Protein AF-A0AB73BTR4-F1 (afdb_monomer_lite)

Sequence (305 aa):
MITEKEYFLLALLSYCDFSKKHIGKNLWKIWEEEQEKKSFHTSFILLHAKFHSQFLPFFEEELKQWFVIQIDNRKAKKISSSQSGFFSVCFGNIKQEYVLSYRGSEIFPLEDAYQDFINTDLAIGMGKIPIQFHEGVEVFETLVQNLGLRYEQISLTGHSLGGGIAQYVALSIHRLHQYIPKTYTWNAVGVNKKGIVHIGEFLNLQEILQNVSSLTKEQKYQLEEFNEEYQEFFSREYQKMKEAGKEHLLLDAAFFKRLYSQTKIENYFKFLSKTQQEQLIQQDHLWEKLFDIQNFYQKIKDGEL

pLDDT: mean 82.93, std 13.92, range [33.97, 98.69]

Secondary structure (DSSP, 8-state):
---HHHHHHHHHHTTB---GGGTT-BHHHHHHHHHHHT---BS-GGGSGGGHHHHHHHHHHHHHHEEEEEEEE---SSTT------EEEEEEETTS-EEEEEP---PSSHHHHHHHIIIIIS-TTS-PPPHHHHHHHHHHHHHHHHH---GGGEEEEEETHHHHHHHHHHHHHHHHHS----EEEESPPP--STTT--GGGTS-HHHHHHT-TTS-HHHHHHHHTHHHHHHHHHHHHHHHHHHTT-SS----HHHHHHHHHHS-HHHHHTTS-HHHHHHHHHTS-HHHHHHT-TTHHHHHHTT--

InterPro domains:
  IPR029058 Alpha/Beta hydrolase fold [G3DSA:3.40.50.1820] (4-199)
  IPR029058 Alpha/Beta hydrolase fold [SSF53474] (86-188)
  IPR058590 Tle-like phospholipase domain [PF26363] (84-197)

Organism: NCBI:txid1441732

Radius of gyration: 23.33 Å; chains: 1; bounding box: 58×40×63 Å

Foldseek 3Di:
DDDPLLLVVQQQCLQWPDDPVQAFHQQLVVVVVCVVVVNTDGLDPCPDPVNCVVVCVSCVVSSRFKGWHDKDAQQDPDPPDPGLRWIWTWMAGPVLAIEIHTEDDSDPVPVVVLCCCVCPVVNPPDLAARVNLVVLLVVVVCCCPVVVRDLARYAYEHEAQRLLSRVSNQVVCCLVPVHGHHYDYHNYDDQPDRNRDDPLSQQQLLVLLVPDPLDDPVLSVLLNVQSVVVVVLVVVQVVVCVVVVHPDRDCAPVSVVCVVVSGPVVVSCVVPDPVSVCCCCPVSVSVCSNVVNPPVVVCVVVRVD

Structure (mmCIF, N/CA/C/O backbone):
data_AF-A0AB73BTR4-F1
#
_entry.id   AF-A0AB73BTR4-F1
#
loop_
_atom_site.group_PDB
_atom_site.id
_atom_site.type_symbol
_atom_site.label_atom_id
_atom_site.label_alt_id
_atom_site.label_comp_id
_atom_site.label_asym_id
_atom_site.label_entity_id
_atom_site.label_seq_id
_atom_site.pdbx_PDB_ins_code
_atom_site.Cartn_x
_atom_site.Cartn_y
_atom_site.Cartn_z
_atom_site.occupancy
_atom_site.B_iso_or_equiv
_atom_site.auth_seq_id
_atom_site.auth_comp_id
_atom_site.auth_asym_id
_atom_site.auth_atom_id
_atom_site.pdbx_PDB_model_num
ATOM 1 N N . MET A 1 1 ? -9.274 -4.379 -15.712 1.00 81.31 1 MET A N 1
ATOM 2 C CA . MET A 1 1 ? -8.810 -5.169 -14.565 1.00 81.31 1 MET A CA 1
ATOM 3 C C . MET A 1 1 ? -7.421 -5.659 -14.889 1.00 81.31 1 MET A C 1
ATOM 5 O O . MET A 1 1 ? -7.263 -6.415 -15.841 1.00 81.31 1 MET A O 1
ATOM 9 N N . ILE A 1 2 ? -6.460 -5.157 -14.124 1.00 93.12 2 ILE A N 1
ATOM 10 C CA . ILE A 1 2 ? -5.037 -5.475 -14.228 1.00 93.12 2 ILE A CA 1
ATOM 11 C C . ILE A 1 2 ? -4.794 -6.901 -13.717 1.00 93.12 2 ILE A C 1
ATOM 13 O O . ILE A 1 2 ? -5.327 -7.279 -12.667 1.00 93.12 2 ILE A O 1
ATOM 17 N N . THR A 1 3 ? -3.999 -7.669 -14.455 1.00 95.50 3 THR A N 1
ATOM 18 C CA . THR A 1 3 ? -3.641 -9.066 -14.169 1.00 95.50 3 THR A CA 1
ATOM 19 C C . THR A 1 3 ? -2.392 -9.185 -13.290 1.00 95.50 3 THR A C 1
ATOM 21 O O . THR A 1 3 ? -1.551 -8.288 -13.245 1.00 95.50 3 THR A O 1
ATOM 24 N N . GLU A 1 4 ? -2.208 -10.326 -12.620 1.00 95.12 4 GLU A N 1
ATOM 25 C CA . GLU A 1 4 ? -0.994 -10.636 -11.846 1.00 95.12 4 GLU A CA 1
ATOM 26 C C . GLU A 1 4 ? 0.270 -10.553 -12.712 1.00 95.12 4 GLU A C 1
ATOM 28 O O . GLU A 1 4 ? 1.313 -10.087 -12.255 1.00 95.12 4 GLU A O 1
ATOM 33 N N . LYS A 1 5 ? 0.166 -10.962 -13.982 1.00 94.94 5 LYS A N 1
ATOM 34 C CA . LYS A 1 5 ? 1.245 -10.876 -14.971 1.00 94.94 5 LYS A CA 1
ATOM 35 C C . LYS A 1 5 ? 1.691 -9.429 -15.194 1.00 94.94 5 LYS A C 1
ATOM 37 O O . LYS A 1 5 ? 2.892 -9.164 -15.226 1.00 94.94 5 LYS A O 1
ATOM 42 N N . GLU A 1 6 ? 0.744 -8.502 -15.315 1.00 97.00 6 GLU A N 1
ATOM 43 C CA . GLU A 1 6 ? 1.037 -7.071 -15.439 1.00 97.00 6 GLU A CA 1
ATOM 44 C C . GLU A 1 6 ? 1.681 -6.525 -14.164 1.00 97.00 6 GLU A C 1
ATOM 46 O O . GLU A 1 6 ? 2.719 -5.875 -14.244 1.00 97.00 6 GLU A O 1
ATOM 51 N N . TYR A 1 7 ? 1.147 -6.843 -12.980 1.00 98.06 7 TYR A N 1
ATOM 52 C CA . TYR A 1 7 ? 1.771 -6.429 -11.717 1.00 98.06 7 TYR A CA 1
ATOM 53 C C . TYR A 1 7 ? 3.207 -6.941 -11.583 1.00 98.06 7 TYR A C 1
ATOM 55 O O . TYR A 1 7 ? 4.085 -6.202 -11.139 1.00 98.06 7 TYR A O 1
ATOM 63 N N . PHE A 1 8 ? 3.460 -8.186 -11.991 1.00 95.50 8 PHE A N 1
ATOM 64 C CA . PHE A 1 8 ? 4.804 -8.748 -11.999 1.00 95.50 8 PHE A CA 1
ATOM 65 C C . PHE A 1 8 ? 5.718 -7.975 -12.949 1.00 95.50 8 PHE A C 1
ATOM 67 O O . PHE A 1 8 ? 6.773 -7.510 -12.523 1.00 95.50 8 PHE A O 1
ATOM 74 N N . LEU A 1 9 ? 5.297 -7.766 -14.201 1.00 95.06 9 LEU A N 1
ATOM 75 C CA . LEU A 1 9 ? 6.057 -6.987 -15.179 1.00 95.06 9 LEU A CA 1
ATOM 76 C C . LEU A 1 9 ? 6.421 -5.601 -14.639 1.00 95.06 9 LEU A C 1
ATOM 78 O O . LEU A 1 9 ? 7.582 -5.207 -14.693 1.00 95.06 9 LEU A O 1
ATOM 82 N N . LEU A 1 10 ? 5.448 -4.862 -14.109 1.00 97.00 10 LEU A N 1
ATOM 83 C CA . LEU A 1 10 ? 5.662 -3.493 -13.640 1.00 97.00 10 LEU A CA 1
ATOM 84 C C . LEU A 1 10 ? 6.589 -3.450 -12.415 1.00 97.00 10 LEU A C 1
ATOM 86 O O . LEU A 1 10 ? 7.461 -2.580 -12.346 1.00 97.00 10 LEU A O 1
ATOM 90 N N . ALA A 1 11 ? 6.493 -4.442 -11.519 1.00 95.38 11 ALA A N 1
ATOM 91 C CA . ALA A 1 11 ? 7.451 -4.623 -10.432 1.00 95.38 11 ALA A CA 1
ATOM 92 C C . ALA A 1 11 ? 8.878 -4.849 -10.956 1.00 95.38 11 ALA A C 1
ATOM 94 O O . ALA A 1 11 ? 9.817 -4.232 -10.447 1.00 95.38 11 ALA A O 1
ATOM 95 N N . LEU A 1 12 ? 9.055 -5.670 -11.998 1.00 90.69 12 LEU A N 1
ATOM 96 C CA . LEU A 1 12 ? 10.362 -5.882 -12.630 1.00 90.69 12 LEU A CA 1
ATOM 97 C C . LEU A 1 12 ? 10.898 -4.605 -13.278 1.00 90.69 12 LEU A C 1
ATOM 99 O O . LEU A 1 12 ? 12.059 -4.251 -13.083 1.00 90.69 12 LEU A O 1
ATOM 103 N N . LEU A 1 13 ? 10.049 -3.893 -14.018 1.00 92.12 13 LEU A N 1
ATOM 104 C CA . LEU A 1 13 ? 10.440 -2.677 -14.726 1.00 92.12 13 LEU A CA 1
ATOM 105 C C . LEU A 1 13 ? 10.840 -1.544 -13.777 1.00 92.12 13 LEU A C 1
ATOM 107 O O . LEU A 1 13 ? 11.610 -0.669 -14.161 1.00 92.12 13 LEU A O 1
ATOM 111 N N . SER A 1 14 ? 10.412 -1.563 -12.513 1.00 91.56 14 SER A N 1
ATOM 112 C CA . SER A 1 14 ? 10.911 -0.596 -11.529 1.00 91.56 14 SER A CA 1
ATOM 113 C C . SER A 1 14 ? 12.433 -0.656 -11.324 1.00 91.56 14 SER A C 1
ATOM 115 O O . SER A 1 14 ? 13.008 0.340 -10.900 1.00 91.56 14 SER A O 1
ATOM 117 N N . TYR A 1 15 ? 13.101 -1.761 -11.684 1.00 87.75 15 TYR A N 1
ATOM 118 C CA . TYR A 1 15 ? 14.566 -1.907 -11.687 1.00 87.75 15 TYR A CA 1
ATOM 119 C C . TYR A 1 15 ? 15.259 -1.338 -12.931 1.00 87.75 15 TYR A C 1
ATOM 121 O O . TYR A 1 15 ? 16.460 -1.534 -13.121 1.00 87.75 15 TYR A O 1
ATOM 129 N N . CYS A 1 16 ? 14.521 -0.667 -13.805 1.00 86.44 16 CYS A N 1
ATOM 130 C CA . CYS A 1 16 ? 15.070 0.020 -14.961 1.00 86.44 16 CYS A CA 1
ATOM 131 C C . CYS A 1 16 ? 15.386 1.475 -14.619 1.00 86.44 16 CYS A C 1
ATOM 133 O O . CYS A 1 16 ? 14.683 2.115 -13.833 1.00 86.44 16 CYS A O 1
ATOM 135 N N . ASP A 1 17 ? 16.409 2.037 -15.261 1.00 83.12 17 ASP A N 1
ATOM 136 C CA . ASP A 1 17 ? 16.806 3.439 -15.095 1.00 83.12 17 ASP A CA 1
ATOM 137 C C . ASP A 1 17 ? 15.849 4.423 -15.797 1.00 83.12 17 ASP A C 1
ATOM 139 O O . ASP A 1 17 ? 16.230 5.235 -16.650 1.00 83.12 17 ASP A O 1
ATOM 143 N N . PHE A 1 18 ? 14.566 4.393 -15.419 1.00 88.69 18 PHE A N 1
ATOM 144 C CA . PHE A 1 18 ? 13.622 5.397 -15.879 1.00 88.69 18 PHE A CA 1
ATOM 145 C C . PHE A 1 18 ? 14.049 6.800 -15.413 1.00 88.69 18 PHE A C 1
ATOM 147 O O . PHE A 1 18 ? 14.518 7.015 -14.294 1.00 88.69 18 PHE A O 1
ATOM 154 N N . SER A 1 19 ? 13.880 7.789 -16.291 1.00 89.19 19 SER A N 1
ATOM 155 C CA . SER A 1 19 ? 14.192 9.192 -16.025 1.00 89.19 19 SER A CA 1
ATOM 156 C C . SER A 1 19 ? 13.104 10.089 -16.606 1.00 89.19 19 SER A C 1
ATOM 158 O O . SER A 1 19 ? 12.245 9.624 -17.354 1.00 89.19 19 SER A O 1
ATOM 160 N N . LYS A 1 20 ? 13.156 11.393 -16.312 1.00 91.06 20 LYS A N 1
ATOM 161 C CA . LYS A 1 20 ? 12.141 12.368 -16.750 1.00 91.06 20 LYS A CA 1
ATOM 162 C C . LYS A 1 20 ? 11.853 12.335 -18.260 1.00 91.06 20 LYS A C 1
ATOM 164 O O . LYS A 1 20 ? 10.732 12.620 -18.653 1.00 91.06 20 LYS A O 1
ATOM 169 N N . LYS A 1 21 ? 12.822 11.928 -19.096 1.00 91.69 21 LYS A N 1
ATOM 170 C CA . LYS A 1 21 ? 12.651 11.788 -20.557 1.00 91.69 21 LYS A CA 1
ATOM 171 C C . LYS A 1 21 ? 11.626 10.713 -20.960 1.00 91.69 21 LYS A C 1
ATOM 173 O O . LYS A 1 21 ? 11.194 10.692 -22.109 1.00 91.69 21 LYS A O 1
ATOM 178 N N . HIS A 1 22 ? 11.297 9.793 -20.053 1.00 93.62 22 HIS A N 1
ATOM 179 C CA . HIS A 1 22 ? 10.376 8.682 -20.292 1.00 93.62 22 HIS A CA 1
ATOM 180 C C . HIS A 1 22 ? 8.932 8.993 -19.896 1.00 93.62 22 HIS A C 1
ATOM 182 O O . HIS A 1 22 ? 8.038 8.264 -20.308 1.00 93.62 22 HIS A O 1
ATOM 188 N N . ILE A 1 23 ? 8.690 10.053 -19.122 1.00 95.69 23 ILE A N 1
ATOM 189 C CA . ILE A 1 23 ? 7.336 10.428 -18.704 1.00 95.69 23 ILE A CA 1
ATOM 190 C C . ILE A 1 23 ? 6.474 10.712 -19.944 1.00 95.69 23 ILE A C 1
ATOM 192 O O . ILE A 1 23 ? 6.910 11.381 -20.879 1.00 95.69 23 ILE A O 1
ATOM 196 N N . GLY A 1 24 ? 5.264 10.156 -19.960 1.0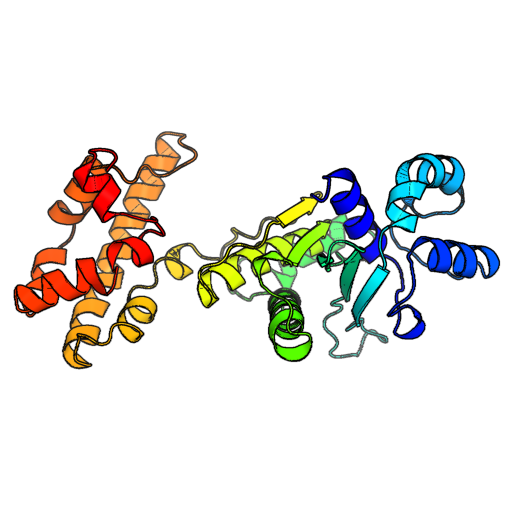0 95.31 24 GLY A N 1
ATOM 197 C CA . GLY A 1 24 ? 4.311 10.191 -21.069 1.00 95.31 24 GLY A CA 1
ATOM 198 C C . GLY A 1 24 ? 4.592 9.184 -22.188 1.00 95.31 24 GLY A C 1
ATOM 199 O O . GLY A 1 24 ? 3.766 9.039 -23.089 1.00 95.31 24 GLY A O 1
ATOM 200 N N . LYS A 1 25 ? 5.727 8.472 -22.168 1.00 96.06 25 LYS A N 1
ATOM 201 C CA . LYS A 1 25 ? 6.043 7.473 -23.195 1.00 96.06 25 LYS A CA 1
ATOM 202 C C . LYS A 1 25 ? 5.446 6.110 -22.858 1.00 96.06 25 LYS A C 1
ATOM 204 O O . LYS A 1 25 ? 5.379 5.696 -21.701 1.00 96.06 25 LYS A O 1
ATOM 209 N N . ASN A 1 26 ? 5.067 5.410 -23.919 1.00 96.12 26 ASN A N 1
ATOM 210 C CA . ASN A 1 26 ? 4.666 4.013 -23.890 1.00 96.12 26 ASN A CA 1
ATOM 211 C C . ASN A 1 26 ? 5.873 3.098 -23.616 1.00 96.12 26 ASN A C 1
ATOM 213 O O . ASN A 1 26 ? 6.966 3.373 -24.121 1.00 96.12 26 ASN A O 1
ATOM 217 N N . LEU A 1 27 ? 5.684 2.019 -22.851 1.00 94.56 27 LEU A N 1
ATOM 218 C CA . LEU A 1 27 ? 6.780 1.120 -22.477 1.00 94.56 27 LEU A CA 1
ATOM 219 C C . LEU A 1 27 ? 7.384 0.391 -23.678 1.00 94.56 27 LEU A C 1
ATOM 221 O O . LEU A 1 27 ? 8.604 0.256 -23.722 1.00 94.56 27 LEU A O 1
ATOM 225 N N . TRP A 1 28 ? 6.581 -0.001 -24.672 1.00 92.81 28 TRP A N 1
ATOM 226 C CA . TRP A 1 28 ? 7.087 -0.593 -25.914 1.00 92.81 28 TRP A CA 1
ATOM 227 C C . TRP A 1 28 ? 8.046 0.355 -26.635 1.00 92.81 28 TRP A C 1
ATOM 229 O O . TRP A 1 28 ? 9.167 -0.015 -26.970 1.00 92.81 28 TRP A O 1
ATOM 239 N N . LYS A 1 29 ? 7.653 1.625 -26.775 1.00 91.19 29 LYS A N 1
ATOM 240 C CA . LYS A 1 29 ? 8.501 2.640 -27.409 1.00 91.19 29 LYS A CA 1
ATOM 241 C C . LYS A 1 29 ? 9.792 2.890 -26.626 1.00 91.19 29 LYS A C 1
ATOM 243 O O . LYS A 1 29 ? 10.848 3.069 -27.223 1.00 91.19 29 LYS A O 1
ATOM 248 N N . ILE A 1 30 ? 9.720 2.927 -25.292 1.00 90.25 30 ILE A N 1
ATOM 249 C CA . ILE A 1 30 ? 10.923 3.053 -24.454 1.00 90.25 30 ILE A CA 1
ATOM 250 C C . ILE A 1 30 ? 11.836 1.845 -24.675 1.00 90.25 30 ILE A C 1
ATOM 252 O O . ILE A 1 30 ? 13.042 2.019 -24.819 1.00 90.25 30 ILE A O 1
ATOM 256 N N . TRP A 1 31 ? 11.266 0.642 -24.729 1.00 85.31 31 TRP A N 1
ATOM 257 C CA . TRP A 1 31 ? 12.016 -0.577 -24.987 1.00 85.31 31 TRP A CA 1
ATOM 258 C C . TRP A 1 31 ? 12.749 -0.514 -26.333 1.00 85.31 31 TRP A C 1
ATOM 260 O O . TRP A 1 31 ? 13.964 -0.685 -26.353 1.00 85.31 31 TRP A O 1
ATOM 270 N N . GLU A 1 32 ? 12.054 -0.197 -27.430 1.00 85.06 32 GLU A N 1
ATOM 271 C CA . GLU A 1 32 ? 12.658 -0.039 -28.765 1.00 85.06 32 GLU A CA 1
ATOM 272 C C . GLU A 1 32 ? 13.820 0.971 -28.755 1.00 85.06 32 GLU A C 1
ATOM 274 O O . GLU A 1 32 ? 14.930 0.649 -29.180 1.00 85.06 32 GLU A O 1
ATOM 279 N N . GLU A 1 33 ? 13.599 2.164 -28.189 1.00 81.19 33 GLU A N 1
ATOM 280 C CA . GLU A 1 33 ? 14.604 3.235 -28.139 1.00 81.19 33 GLU A CA 1
ATOM 281 C C . GLU A 1 33 ? 15.857 2.864 -27.321 1.00 81.19 33 GLU A C 1
ATOM 283 O O . GLU A 1 33 ? 16.955 3.353 -27.605 1.00 81.19 33 GLU A O 1
ATOM 288 N N . GLU A 1 34 ? 15.703 2.064 -26.266 1.00 73.75 34 GLU A N 1
ATOM 289 C CA . GLU A 1 34 ? 16.785 1.715 -25.341 1.00 73.75 34 GLU A CA 1
ATOM 290 C C . GLU A 1 34 ? 17.546 0.447 -25.778 1.00 73.75 34 GLU A C 1
ATOM 292 O O . GLU A 1 34 ? 18.748 0.342 -25.507 1.00 73.75 34 GLU A O 1
ATOM 297 N N . GLN A 1 35 ? 16.906 -0.465 -26.529 1.00 66.94 35 GLN A N 1
ATOM 298 C CA . GLN A 1 35 ? 17.587 -1.574 -27.219 1.00 66.94 35 GLN A CA 1
ATOM 299 C C . GLN A 1 35 ? 18.595 -1.061 -28.244 1.00 66.94 35 GLN A C 1
ATOM 301 O O . GLN A 1 35 ? 19.753 -1.482 -28.250 1.00 66.94 35 GLN A O 1
ATOM 306 N N . GLU A 1 36 ? 18.174 -0.110 -29.081 1.00 58.16 36 GLU A N 1
ATOM 307 C CA . GLU A 1 36 ? 19.022 0.475 -30.124 1.00 58.16 36 GLU A CA 1
ATOM 308 C C . GLU A 1 36 ? 20.271 1.153 -29.545 1.00 58.16 36 GLU A C 1
ATOM 310 O O . GLU A 1 36 ? 21.338 1.158 -30.162 1.00 58.16 36 GLU A O 1
ATOM 315 N N . LYS A 1 37 ? 20.160 1.693 -28.326 1.00 57.50 37 LYS A N 1
ATOM 316 C CA . LYS A 1 37 ? 21.224 2.451 -27.656 1.00 57.50 37 LYS A CA 1
ATOM 317 C C . LYS A 1 37 ? 22.077 1.620 -26.698 1.00 57.50 37 LYS A C 1
ATOM 319 O O . LYS A 1 37 ? 23.064 2.145 -26.186 1.00 57.50 37 LYS A O 1
ATOM 324 N N . LYS A 1 38 ? 21.723 0.349 -26.446 1.00 58.94 38 LYS A N 1
ATOM 325 C CA . LYS A 1 38 ? 22.329 -0.511 -25.404 1.00 58.94 38 LYS A CA 1
ATOM 326 C C . LYS A 1 38 ? 22.393 0.163 -24.021 1.00 58.94 38 LYS A C 1
ATOM 328 O O . LYS A 1 38 ? 23.289 -0.130 -23.234 1.00 58.94 38 LYS A O 1
ATOM 333 N N . SER A 1 39 ? 21.476 1.086 -23.735 1.00 52.97 39 SER A N 1
ATOM 334 C CA . SER A 1 39 ? 21.539 1.968 -22.559 1.00 52.97 39 SER A CA 1
ATOM 335 C C . SER A 1 39 ? 20.652 1.523 -21.399 1.00 52.97 39 SER A C 1
ATOM 337 O O . SER A 1 39 ? 20.652 2.164 -20.349 1.00 52.97 39 SER A O 1
ATOM 339 N N . PHE A 1 40 ? 19.925 0.414 -21.558 1.00 55.81 40 PHE A N 1
ATOM 340 C CA . PHE A 1 40 ? 19.049 -0.107 -20.518 1.00 55.81 40 PHE A CA 1
ATOM 341 C C . PHE A 1 40 ? 19.849 -0.862 -19.454 1.00 55.81 40 PHE A C 1
ATOM 343 O O . PHE A 1 40 ? 20.024 -2.081 -19.503 1.00 55.81 40 PHE A O 1
ATOM 350 N N . HIS A 1 41 ? 20.370 -0.116 -18.485 1.00 61.44 41 HIS A N 1
ATOM 351 C CA . HIS A 1 41 ? 20.925 -0.702 -17.279 1.00 61.44 41 HIS A CA 1
ATOM 352 C C . HIS A 1 41 ? 19.784 -1.146 -16.364 1.00 61.44 41 HIS A C 1
ATOM 354 O O . HIS A 1 41 ? 18.849 -0.402 -16.061 1.00 61.44 41 HIS A O 1
ATOM 360 N N . THR A 1 42 ? 19.848 -2.410 -15.971 1.00 66.31 42 THR A N 1
ATOM 361 C CA . THR A 1 42 ? 18.930 -3.022 -15.024 1.00 66.31 42 THR A CA 1
ATOM 362 C C . THR A 1 42 ? 19.704 -4.013 -14.179 1.00 66.31 42 THR A C 1
ATOM 364 O O . THR A 1 42 ? 20.600 -4.702 -14.667 1.00 66.31 42 THR A O 1
ATOM 367 N N . SER A 1 43 ? 19.367 -4.063 -12.899 1.00 63.44 43 SER A N 1
ATOM 368 C CA . SER A 1 43 ? 19.888 -5.051 -11.959 1.00 63.44 43 SER A CA 1
ATOM 369 C C . SER A 1 43 ? 19.093 -6.364 -11.998 1.00 63.44 43 SER A C 1
ATOM 371 O O . SER A 1 43 ? 19.492 -7.339 -11.359 1.00 63.44 43 SER A O 1
ATOM 373 N N . PHE A 1 44 ? 17.988 -6.428 -12.758 1.00 68.44 44 PHE A N 1
ATOM 374 C CA . PHE A 1 44 ? 17.123 -7.602 -12.802 1.00 68.44 44 PHE A CA 1
ATOM 375 C C . PHE A 1 44 ? 17.447 -8.527 -13.980 1.00 68.44 44 PHE A C 1
ATOM 377 O O . PHE A 1 44 ? 17.303 -8.170 -15.151 1.00 68.44 44 PHE A O 1
ATOM 384 N N . ILE A 1 45 ? 17.825 -9.767 -13.659 1.00 66.00 45 ILE A N 1
ATOM 385 C CA . ILE A 1 45 ? 18.396 -10.722 -14.617 1.00 66.00 45 ILE A CA 1
ATOM 386 C C . ILE A 1 45 ? 17.501 -11.002 -15.832 1.00 66.00 45 ILE A C 1
ATOM 388 O O . ILE A 1 45 ? 18.021 -11.136 -16.937 1.00 66.00 45 ILE A O 1
ATOM 392 N N . LEU A 1 46 ? 16.173 -11.045 -15.658 1.00 67.00 46 LEU A N 1
ATOM 393 C CA . LEU A 1 46 ? 15.217 -11.338 -16.740 1.00 67.00 46 LEU A CA 1
ATOM 394 C C . LEU A 1 46 ? 15.160 -10.253 -17.824 1.00 67.00 46 LEU A C 1
ATOM 396 O O . LEU A 1 46 ? 14.672 -10.514 -18.918 1.00 67.00 46 LEU A O 1
ATOM 400 N N . LEU A 1 47 ? 15.679 -9.059 -17.542 1.00 72.81 47 LEU A N 1
ATOM 401 C CA . LEU A 1 47 ? 15.701 -7.939 -18.480 1.00 72.81 47 LEU A CA 1
ATOM 402 C C . LEU A 1 47 ? 17.021 -7.862 -19.273 1.00 72.81 47 LEU A C 1
ATOM 404 O O . LEU A 1 47 ? 17.172 -7.017 -20.157 1.00 72.81 47 LEU A O 1
ATOM 408 N N . HIS A 1 48 ? 17.978 -8.760 -19.004 1.00 76.31 48 HIS A N 1
ATOM 409 C CA . HIS A 1 48 ? 19.239 -8.832 -19.744 1.00 76.31 48 HIS A CA 1
ATOM 410 C C . HIS A 1 48 ? 19.026 -9.324 -21.184 1.00 76.31 48 HIS A C 1
ATOM 412 O O . HIS A 1 48 ? 18.203 -10.203 -21.433 1.00 76.31 48 HIS A O 1
ATOM 418 N N . ALA A 1 49 ? 19.869 -8.849 -22.111 1.00 76.50 49 ALA A N 1
ATOM 419 C CA . ALA A 1 49 ? 19.789 -9.153 -23.547 1.00 76.50 49 ALA A CA 1
ATOM 420 C C . ALA A 1 49 ? 19.635 -10.639 -23.893 1.00 76.50 49 ALA A C 1
ATOM 422 O O . ALA A 1 49 ? 18.857 -11.006 -24.769 1.00 76.50 49 ALA A O 1
ATOM 423 N N . LYS A 1 50 ? 20.320 -11.516 -23.153 1.00 80.31 50 LYS A N 1
ATOM 424 C CA . LYS A 1 50 ? 20.265 -12.967 -23.373 1.00 80.31 50 LYS A CA 1
ATOM 425 C C . LYS A 1 50 ? 18.891 -13.604 -23.110 1.00 80.31 50 LYS A C 1
ATOM 427 O O . LYS A 1 50 ? 18.688 -14.736 -23.528 1.00 80.31 50 LYS A O 1
ATOM 432 N N . PHE A 1 51 ? 17.984 -12.910 -22.419 1.00 81.94 51 PHE A N 1
ATOM 433 C CA . PHE A 1 51 ? 16.632 -13.391 -22.117 1.00 81.94 51 PHE A CA 1
ATOM 434 C C . PHE A 1 51 ? 15.538 -12.685 -22.922 1.00 81.94 51 PHE A C 1
ATOM 436 O O . PHE A 1 51 ? 14.359 -12.989 -22.747 1.00 81.94 51 PHE A O 1
ATOM 443 N N . HIS A 1 52 ? 15.885 -11.757 -23.823 1.00 82.56 52 HIS A N 1
ATOM 444 C CA . HIS A 1 52 ? 14.882 -11.002 -24.585 1.00 82.56 52 HIS A CA 1
ATOM 445 C C . HIS A 1 52 ? 14.004 -11.900 -25.455 1.00 82.56 52 HIS A C 1
ATOM 447 O O . HIS A 1 52 ? 12.805 -11.658 -25.541 1.00 82.56 52 HIS A O 1
ATOM 453 N N . SER A 1 53 ? 14.559 -12.981 -26.015 1.00 82.44 53 SER A N 1
ATOM 454 C CA . SER A 1 53 ? 13.798 -13.979 -26.782 1.00 82.44 53 SER A CA 1
ATOM 455 C C . SER A 1 53 ? 12.704 -14.685 -25.979 1.00 82.44 53 SER A C 1
ATOM 457 O O . SER A 1 53 ? 11.769 -15.208 -26.572 1.00 82.44 53 SER A O 1
ATOM 459 N N . GLN A 1 54 ? 12.816 -14.732 -24.651 1.00 85.12 54 GLN A N 1
ATOM 460 C CA . GLN A 1 54 ? 11.799 -15.300 -23.764 1.00 85.12 54 GLN A CA 1
ATOM 461 C C . GLN A 1 54 ? 10.902 -14.200 -23.191 1.00 85.12 54 GLN A C 1
ATOM 463 O O . GLN A 1 54 ? 9.691 -14.376 -23.100 1.00 85.12 54 GLN A O 1
ATOM 468 N N . PHE A 1 55 ? 11.492 -13.061 -22.827 1.00 85.62 55 PHE A N 1
ATOM 469 C CA . PHE A 1 55 ? 10.794 -11.943 -22.204 1.00 85.62 55 PHE A CA 1
ATOM 470 C C . PHE A 1 55 ? 9.802 -11.268 -23.157 1.00 85.62 55 PHE A C 1
ATOM 472 O O . PHE A 1 55 ? 8.654 -11.048 -22.781 1.00 85.62 55 PHE A O 1
ATOM 479 N N . LEU A 1 56 ? 10.223 -10.959 -24.388 1.00 85.56 56 LEU A N 1
ATOM 480 C CA . LEU A 1 56 ? 9.403 -10.192 -25.325 1.00 85.56 56 LEU A CA 1
ATOM 481 C C . LEU A 1 56 ? 8.138 -10.936 -25.755 1.00 85.56 56 LEU A C 1
ATOM 483 O O . LEU A 1 56 ? 7.065 -10.385 -25.528 1.00 85.56 56 LEU A O 1
ATOM 487 N N . PRO A 1 57 ? 8.199 -12.189 -26.250 1.00 89.31 57 PRO A N 1
ATOM 488 C CA . PRO A 1 57 ? 6.978 -12.912 -26.604 1.00 89.31 57 PRO A CA 1
ATOM 489 C C . PRO A 1 57 ? 6.022 -13.085 -25.422 1.00 89.31 57 PRO A C 1
ATOM 491 O O . PRO A 1 57 ? 4.819 -13.233 -25.616 1.00 89.31 57 PRO A O 1
ATOM 494 N N . PHE A 1 58 ? 6.551 -13.078 -24.194 1.00 90.88 58 PHE A N 1
ATOM 495 C CA . PHE A 1 58 ? 5.734 -13.191 -23.000 1.00 90.88 58 PHE A CA 1
ATOM 496 C C . PHE A 1 58 ? 5.083 -11.863 -22.595 1.00 90.88 58 PHE A C 1
ATOM 498 O O . PHE A 1 58 ? 3.931 -11.911 -22.196 1.00 90.88 58 PHE A O 1
ATOM 505 N N . PHE A 1 59 ? 5.750 -10.705 -22.695 1.00 93.06 59 PHE A N 1
ATOM 506 C CA . PHE A 1 59 ? 5.256 -9.418 -22.157 1.00 93.06 59 PHE A CA 1
ATOM 507 C C . PHE A 1 59 ? 4.929 -8.331 -23.195 1.00 93.06 59 PHE A C 1
ATOM 509 O O . PHE A 1 59 ? 4.603 -7.203 -22.825 1.00 93.06 59 PHE A O 1
ATOM 516 N N . GLU A 1 60 ? 5.053 -8.622 -24.489 1.00 92.06 60 GLU A N 1
ATOM 517 C CA . GLU A 1 60 ? 4.890 -7.636 -25.564 1.00 92.06 60 GLU A CA 1
ATOM 518 C C . GLU A 1 60 ? 3.559 -6.873 -25.492 1.00 92.06 60 GLU A C 1
ATOM 520 O O . GLU A 1 60 ? 3.540 -5.644 -25.592 1.00 92.06 60 GLU A O 1
ATOM 525 N N . GLU A 1 61 ? 2.453 -7.580 -25.269 1.00 93.81 61 GLU A N 1
ATOM 526 C CA . GLU A 1 61 ? 1.130 -6.960 -25.212 1.00 93.81 61 GLU A CA 1
ATOM 527 C C . GLU A 1 61 ? 0.972 -6.039 -24.001 1.00 93.81 61 GLU A C 1
ATOM 529 O O . GLU A 1 61 ? 0.376 -4.968 -24.117 1.00 93.81 61 GLU A O 1
ATOM 534 N N . GLU A 1 62 ? 1.550 -6.394 -22.855 1.00 95.19 62 GLU A N 1
ATOM 535 C CA . GLU A 1 62 ? 1.564 -5.524 -21.684 1.00 95.19 62 GLU A CA 1
ATOM 536 C C . GLU A 1 62 ? 2.451 -4.291 -21.924 1.00 95.19 62 GLU A C 1
ATOM 538 O O . GLU A 1 62 ? 2.033 -3.165 -21.662 1.00 95.19 62 GLU A O 1
ATOM 543 N N . LEU A 1 63 ? 3.641 -4.450 -22.511 1.00 94.25 63 LEU A N 1
ATOM 544 C CA . LEU A 1 63 ? 4.514 -3.314 -22.837 1.00 94.25 63 LEU A CA 1
ATOM 545 C C . LEU A 1 63 ? 3.822 -2.287 -23.749 1.00 94.25 63 LEU A C 1
ATOM 547 O O . LEU A 1 63 ? 4.023 -1.082 -23.594 1.00 94.25 63 LEU A O 1
ATOM 551 N N . LYS A 1 64 ? 2.971 -2.737 -24.675 1.00 95.06 64 LYS A N 1
ATOM 552 C CA . LYS A 1 64 ? 2.200 -1.853 -25.562 1.00 95.06 64 LYS A CA 1
ATOM 553 C C . LYS A 1 64 ? 1.065 -1.110 -24.852 1.00 95.06 64 LYS A C 1
ATOM 555 O O . LYS A 1 64 ? 0.635 -0.068 -25.343 1.00 95.06 64 LYS A O 1
ATOM 560 N N . GLN A 1 65 ? 0.576 -1.594 -23.713 1.00 96.19 65 GLN A N 1
ATOM 561 C CA . GLN A 1 65 ? -0.598 -1.027 -23.032 1.00 96.19 65 GLN A CA 1
ATOM 562 C C . GLN A 1 65 ? -0.263 0.037 -21.983 1.00 96.19 65 GLN A C 1
ATOM 564 O O . GLN A 1 65 ? -1.108 0.880 -21.670 1.00 96.19 65 GLN A O 1
ATOM 569 N N . TRP A 1 66 ? 0.954 0.003 -21.447 1.00 98.06 66 TRP A N 1
ATOM 570 C CA . TRP A 1 66 ? 1.345 0.797 -20.288 1.00 98.06 66 TRP A CA 1
ATOM 571 C C . TRP A 1 66 ? 2.249 1.980 -20.655 1.00 98.06 66 TRP A C 1
ATOM 573 O O . TRP A 1 66 ? 3.041 1.944 -21.600 1.00 98.06 66 TRP A O 1
ATOM 583 N N . PHE A 1 67 ? 2.130 3.051 -19.875 1.00 97.94 67 PHE A N 1
ATOM 584 C CA . PHE A 1 67 ? 2.839 4.317 -20.037 1.00 97.94 67 PHE A CA 1
ATOM 585 C C . PHE A 1 67 ? 3.471 4.731 -18.716 1.00 97.94 67 PHE A C 1
ATOM 587 O O . PHE A 1 67 ? 2.914 4.469 -17.651 1.00 97.94 67 PHE A O 1
ATOM 594 N N . VAL A 1 68 ? 4.602 5.429 -18.771 1.00 97.62 68 VAL A N 1
ATOM 595 C CA . VAL A 1 68 ? 5.206 6.024 -17.572 1.00 97.62 68 VAL A CA 1
ATOM 596 C C . VAL A 1 68 ? 4.521 7.354 -17.268 1.00 97.62 68 VAL A C 1
ATOM 598 O O . VAL A 1 68 ? 4.573 8.272 -18.080 1.00 97.62 68 VAL A O 1
ATOM 601 N N . ILE A 1 69 ? 3.905 7.481 -16.098 1.00 97.00 69 ILE A N 1
ATOM 602 C CA . ILE A 1 69 ? 3.149 8.674 -15.687 1.00 97.00 69 ILE A CA 1
ATOM 603 C C . ILE A 1 69 ? 3.993 9.573 -14.793 1.00 97.00 69 ILE A C 1
ATOM 605 O O . ILE A 1 69 ? 4.066 10.780 -15.006 1.00 97.00 69 ILE A O 1
ATOM 609 N N . GLN A 1 70 ? 4.670 8.982 -13.813 1.00 96.44 70 GLN A N 1
ATOM 610 C CA . GLN A 1 70 ? 5.512 9.712 -12.875 1.00 96.44 70 GLN A CA 1
ATOM 611 C C . GLN A 1 70 ? 6.680 8.839 -12.431 1.00 96.44 70 GLN A C 1
ATOM 613 O O . GLN A 1 70 ? 6.578 7.616 -12.391 1.00 96.44 70 GLN A O 1
ATOM 618 N N . ILE A 1 71 ? 7.801 9.479 -12.110 1.00 95.88 71 ILE A N 1
ATOM 619 C CA . ILE A 1 71 ? 8.994 8.829 -11.571 1.00 95.88 71 ILE A CA 1
ATOM 620 C C . ILE A 1 71 ? 9.454 9.651 -10.374 1.00 95.88 71 ILE A C 1
ATOM 622 O O . ILE A 1 71 ? 9.639 10.864 -10.508 1.00 95.88 71 ILE A O 1
ATOM 626 N N . ASP A 1 72 ? 9.699 8.989 -9.250 1.00 94.25 72 ASP A N 1
ATOM 627 C CA . ASP A 1 72 ? 10.460 9.560 -8.142 1.00 94.25 72 ASP A CA 1
ATOM 628 C C . ASP A 1 72 ? 11.793 8.810 -8.041 1.00 94.25 72 ASP A C 1
ATOM 630 O O . ASP A 1 72 ? 11.836 7.581 -7.974 1.00 94.25 72 ASP A O 1
ATOM 634 N N . ASN A 1 73 ? 12.894 9.555 -8.111 1.00 91.06 73 ASN A N 1
ATOM 635 C CA . ASN A 1 73 ? 14.242 9.010 -8.127 1.00 91.06 73 ASN A CA 1
ATOM 636 C C . ASN A 1 73 ? 15.120 9.768 -7.132 1.00 91.06 73 ASN A C 1
ATOM 638 O O . ASN A 1 73 ? 15.689 10.815 -7.455 1.00 91.06 73 ASN A O 1
ATOM 642 N N . ARG A 1 74 ? 15.265 9.183 -5.943 1.00 87.81 74 ARG A N 1
ATOM 643 C CA . ARG A 1 74 ? 16.119 9.649 -4.844 1.00 87.81 74 ARG A CA 1
ATOM 644 C C . ARG A 1 74 ? 17.336 8.735 -4.682 1.00 87.81 74 ARG A C 1
ATOM 646 O O . ARG A 1 74 ? 17.874 8.597 -3.585 1.00 87.81 74 ARG A O 1
ATOM 653 N N . LYS A 1 75 ? 17.794 8.101 -5.771 1.00 74.12 75 LYS A N 1
ATOM 654 C CA . LYS A 1 75 ? 19.045 7.333 -5.782 1.00 74.12 75 LYS A CA 1
ATOM 655 C C . LYS A 1 75 ? 20.235 8.222 -5.441 1.00 74.12 75 LYS A C 1
ATOM 657 O O . LYS A 1 75 ? 20.427 9.258 -6.079 1.00 74.12 75 LYS A O 1
ATOM 662 N N . ALA A 1 76 ? 21.071 7.753 -4.518 1.00 63.06 76 ALA A N 1
ATOM 663 C CA . ALA A 1 76 ? 22.375 8.333 -4.231 1.00 63.06 76 ALA A CA 1
ATOM 664 C C . ALA A 1 76 ? 23.282 8.295 -5.472 1.00 63.06 76 ALA A C 1
ATOM 666 O O . ALA A 1 76 ? 23.557 7.230 -6.019 1.00 63.06 76 ALA A O 1
ATOM 667 N N . LYS A 1 77 ? 23.781 9.456 -5.914 1.00 58.19 77 LYS A N 1
ATOM 668 C CA . LYS A 1 77 ? 24.782 9.534 -7.003 1.00 58.19 77 LYS A CA 1
ATOM 669 C C . LYS A 1 77 ? 26.229 9.358 -6.518 1.00 58.19 77 LYS A C 1
ATOM 671 O O . LYS A 1 77 ? 27.125 9.183 -7.340 1.00 58.19 77 LYS A O 1
ATOM 676 N N . LYS A 1 78 ? 26.471 9.446 -5.203 1.00 52.12 78 LYS A N 1
ATOM 677 C CA . LYS A 1 78 ? 27.774 9.256 -4.538 1.00 52.12 78 LYS A CA 1
ATOM 678 C C . LYS A 1 78 ? 27.558 8.648 -3.149 1.00 52.12 78 LYS A C 1
ATOM 680 O O . LYS A 1 78 ? 26.573 8.973 -2.498 1.00 52.12 78 LYS A O 1
ATOM 685 N N . ILE A 1 79 ? 28.518 7.857 -2.667 1.00 51.41 79 ILE A N 1
ATOM 686 C CA . ILE A 1 79 ? 28.486 7.184 -1.347 1.00 51.41 79 ILE A CA 1
ATOM 687 C C . ILE A 1 79 ? 28.307 8.179 -0.177 1.00 51.41 79 ILE A C 1
ATOM 689 O O . ILE A 1 79 ? 27.781 7.816 0.865 1.00 51.41 79 ILE A O 1
ATOM 693 N N . SER A 1 80 ? 28.675 9.454 -0.354 1.00 47.00 80 SER A N 1
ATOM 694 C CA . SER A 1 80 ? 28.551 10.509 0.663 1.00 47.00 80 SER A CA 1
ATOM 695 C C . SER A 1 80 ? 27.253 11.331 0.596 1.00 47.00 80 SER A C 1
ATOM 697 O O . SER A 1 80 ? 27.173 12.378 1.238 1.00 47.00 80 SER A O 1
ATOM 699 N N . SER A 1 81 ? 26.276 10.966 -0.243 1.00 52.47 81 SER A N 1
ATOM 700 C CA . SER A 1 81 ? 25.040 11.749 -0.384 1.00 52.47 81 SER A CA 1
ATOM 701 C C . SER A 1 81 ? 23.981 11.317 0.628 1.00 52.47 81 SER A C 1
ATOM 703 O O . SER A 1 81 ? 23.740 10.126 0.778 1.00 52.47 81 SER A O 1
ATOM 705 N N . SER A 1 82 ? 23.281 12.278 1.234 1.00 55.38 82 SER A N 1
ATOM 706 C CA . SER A 1 82 ? 22.147 12.079 2.154 1.00 55.38 82 SER A CA 1
ATOM 707 C C . SER A 1 82 ? 20.872 11.536 1.482 1.00 55.38 82 SER A C 1
ATOM 709 O O . SER A 1 82 ? 19.768 11.772 1.966 1.00 55.38 82 SER A O 1
ATOM 711 N N . GLN A 1 83 ? 20.996 10.915 0.309 1.00 65.69 83 GLN A N 1
ATOM 712 C CA . GLN A 1 83 ? 19.870 10.450 -0.493 1.00 65.69 83 GLN A CA 1
ATOM 713 C C . GLN A 1 83 ? 19.477 9.040 -0.054 1.00 65.69 83 GLN A C 1
ATOM 715 O O . GLN A 1 83 ? 20.341 8.185 0.125 1.00 65.69 83 GLN A O 1
ATOM 720 N N . SER A 1 84 ? 18.176 8.797 0.095 1.00 74.62 84 SER A N 1
ATOM 721 C CA . SER A 1 84 ? 17.642 7.566 0.680 1.00 74.62 84 SER A CA 1
ATOM 722 C C . SER A 1 84 ? 17.856 6.315 -0.170 1.00 74.62 84 SER A C 1
ATOM 724 O O . SER A 1 84 ? 17.736 5.212 0.350 1.00 74.62 84 SER A O 1
ATOM 726 N N . GLY A 1 85 ? 18.123 6.452 -1.473 1.00 79.88 85 GLY A N 1
ATOM 727 C CA . GLY A 1 85 ? 18.141 5.322 -2.407 1.00 79.88 85 GLY A CA 1
ATOM 728 C C . GLY A 1 85 ? 16.764 4.962 -2.978 1.00 79.88 85 GLY A C 1
ATOM 729 O O . GLY A 1 85 ? 16.684 4.067 -3.824 1.00 79.88 85 GLY A O 1
ATOM 730 N N . PHE A 1 86 ? 15.704 5.665 -2.563 1.00 88.56 86 PHE A N 1
ATOM 731 C CA . PHE A 1 86 ? 14.331 5.412 -2.993 1.00 88.56 86 PHE A CA 1
ATOM 732 C C . PHE A 1 86 ? 14.144 5.607 -4.499 1.00 88.56 86 PHE A C 1
ATOM 734 O O . PHE A 1 86 ? 14.673 6.544 -5.109 1.00 88.56 86 PHE A O 1
ATOM 741 N N . PHE A 1 87 ? 13.366 4.711 -5.102 1.00 92.69 87 PHE A N 1
ATOM 742 C CA . PHE A 1 87 ? 12.974 4.802 -6.498 1.00 92.69 87 PHE A CA 1
ATOM 743 C C . PHE A 1 87 ? 11.589 4.193 -6.698 1.00 92.69 87 PHE A C 1
ATOM 745 O O . PHE A 1 87 ? 11.328 3.063 -6.277 1.00 92.69 87 PHE A O 1
ATOM 752 N N . SER A 1 88 ? 10.720 4.932 -7.376 1.00 96.69 88 SER A N 1
ATOM 753 C CA . SER A 1 88 ? 9.392 4.461 -7.750 1.00 96.69 88 SER A CA 1
ATOM 754 C C . SER A 1 88 ? 8.987 4.972 -9.124 1.00 96.69 88 SER A C 1
ATOM 756 O O . SER A 1 88 ? 9.459 6.011 -9.599 1.00 96.69 88 SER A O 1
ATOM 758 N N . VAL A 1 89 ? 8.099 4.219 -9.765 1.00 97.94 89 VAL A N 1
ATOM 759 C CA . VAL A 1 89 ? 7.516 4.569 -11.056 1.00 97.94 89 VAL A CA 1
ATOM 760 C C . VAL A 1 89 ? 6.017 4.337 -10.980 1.00 97.94 89 VAL A C 1
ATOM 762 O O . VAL A 1 89 ? 5.569 3.246 -10.637 1.00 97.94 89 VAL A O 1
ATOM 765 N N . CYS A 1 90 ? 5.242 5.365 -11.307 1.00 98.25 90 CYS A N 1
ATOM 766 C CA . CYS A 1 90 ? 3.816 5.237 -11.546 1.00 98.25 90 CYS A CA 1
ATOM 767 C C . CYS A 1 90 ? 3.602 4.945 -13.029 1.00 98.25 90 CYS A C 1
ATOM 769 O O . CYS A 1 90 ? 3.976 5.753 -13.887 1.00 98.25 90 CYS A O 1
ATOM 771 N N . PHE A 1 91 ? 3.009 3.794 -13.319 1.00 98.50 91 PHE A N 1
ATOM 772 C CA . PHE A 1 91 ? 2.573 3.414 -14.653 1.00 98.50 91 PHE A CA 1
ATOM 773 C C . PHE A 1 91 ? 1.069 3.636 -14.788 1.00 98.50 91 PHE A C 1
ATOM 775 O O . PHE A 1 91 ? 0.329 3.466 -13.825 1.00 98.50 91 PHE A O 1
ATOM 782 N N . GLY A 1 92 ? 0.611 3.994 -15.981 1.00 97.81 92 GLY A N 1
ATOM 783 C CA . GLY A 1 92 ? -0.806 4.156 -16.295 1.00 97.81 92 GLY A CA 1
ATOM 784 C C . GLY A 1 92 ? -1.158 3.470 -17.604 1.00 97.81 92 GLY A C 1
ATOM 785 O O . GLY A 1 92 ? -0.291 3.282 -18.460 1.00 97.81 92 GLY A O 1
ATOM 786 N N . ASN A 1 93 ? -2.426 3.109 -17.768 1.00 96.62 93 ASN A N 1
ATOM 787 C CA . ASN A 1 93 ? -2.944 2.532 -19.003 1.00 96.62 93 ASN A CA 1
ATOM 788 C C . ASN A 1 93 ? -4.092 3.376 -19.590 1.00 96.62 93 ASN A C 1
ATOM 790 O O . ASN A 1 93 ? -4.582 4.330 -18.983 1.00 96.62 93 ASN A O 1
ATOM 794 N N . ILE A 1 94 ? -4.557 3.005 -20.785 1.00 93.00 94 ILE A N 1
ATOM 795 C CA . ILE A 1 94 ? -5.644 3.713 -21.487 1.00 93.00 94 ILE A CA 1
ATOM 796 C C . ILE A 1 94 ? -7.002 3.655 -20.766 1.00 93.00 94 ILE A C 1
ATOM 798 O O . ILE A 1 94 ? -7.901 4.427 -21.089 1.00 93.00 94 ILE A O 1
ATOM 802 N N . LYS A 1 95 ? -7.165 2.745 -19.797 1.00 93.69 95 LYS A N 1
ATOM 803 C CA . LYS A 1 95 ? -8.377 2.596 -18.978 1.00 93.69 95 LYS A CA 1
ATOM 804 C C . LYS A 1 95 ? -8.341 3.478 -17.726 1.00 93.69 95 LYS A C 1
ATOM 806 O O . LYS A 1 95 ? -9.256 3.392 -16.915 1.00 93.69 95 LYS A O 1
ATOM 811 N N . GLN A 1 96 ? -7.318 4.327 -17.583 1.00 93.38 96 GLN A N 1
ATOM 812 C CA . GLN A 1 96 ? -7.079 5.153 -16.395 1.00 93.38 96 GLN A CA 1
ATOM 813 C C . GLN A 1 96 ? -6.931 4.318 -15.111 1.00 93.38 96 GLN A C 1
ATOM 815 O O . GLN A 1 96 ? -7.353 4.743 -14.033 1.00 93.38 96 GLN A O 1
ATOM 820 N N . GLU A 1 97 ? -6.348 3.123 -15.239 1.00 96.56 97 GLU A N 1
ATOM 821 C CA . GLU A 1 97 ? -5.847 2.337 -14.113 1.00 96.56 97 GLU A CA 1
ATOM 822 C C . GLU A 1 97 ? -4.350 2.655 -13.941 1.00 96.56 97 GLU A C 1
ATOM 824 O O . GLU A 1 97 ? -3.607 2.722 -14.928 1.00 96.56 97 GLU A O 1
ATOM 829 N N . TYR A 1 98 ? -3.912 2.854 -12.697 1.00 98.12 98 TYR A N 1
ATOM 830 C CA . TYR A 1 98 ? -2.547 3.245 -12.356 1.00 98.12 98 TYR A CA 1
ATOM 831 C C . TYR A 1 98 ? -1.910 2.239 -11.399 1.00 98.12 98 TYR A C 1
ATOM 833 O O . TYR A 1 98 ? -2.544 1.727 -10.471 1.00 98.12 98 TYR A O 1
ATOM 841 N N . VAL A 1 99 ? -0.629 1.963 -11.620 1.00 98.69 99 VAL A N 1
ATOM 842 C CA . VAL A 1 99 ? 0.176 1.068 -10.788 1.00 98.69 99 VAL A CA 1
ATOM 843 C C . VAL A 1 99 ? 1.404 1.826 -10.318 1.00 98.69 99 VAL A C 1
ATOM 845 O O . VAL A 1 99 ? 2.297 2.131 -11.110 1.00 98.69 99 VAL A O 1
ATOM 848 N N . LEU A 1 100 ? 1.459 2.117 -9.021 1.00 98.62 100 LEU A N 1
ATOM 849 C CA . LEU A 1 100 ? 2.648 2.654 -8.378 1.00 98.62 100 LEU A CA 1
ATOM 850 C C . LEU A 1 100 ? 3.563 1.492 -7.989 1.00 98.62 100 LEU A C 1
ATOM 852 O O . LEU A 1 100 ? 3.249 0.691 -7.107 1.00 98.62 100 LEU A O 1
ATOM 856 N N . SER A 1 101 ? 4.689 1.391 -8.690 1.00 98.38 101 SER A N 1
ATOM 857 C CA . SER A 1 101 ? 5.685 0.352 -8.481 1.00 98.38 101 SER A CA 1
ATOM 858 C C . SER A 1 101 ? 6.891 0.888 -7.725 1.00 98.38 101 SER A C 1
ATOM 860 O O . SER A 1 101 ? 7.535 1.843 -8.167 1.00 98.38 101 SER A O 1
ATOM 862 N N . TYR A 1 102 ? 7.254 0.218 -6.636 1.00 96.62 102 TYR A N 1
ATOM 863 C CA . TYR A 1 102 ? 8.439 0.535 -5.841 1.00 96.62 102 TYR A CA 1
ATOM 864 C C . TYR A 1 102 ? 9.569 -0.447 -6.141 1.00 96.62 102 TYR A C 1
ATOM 866 O O . TYR A 1 102 ? 9.360 -1.664 -6.191 1.00 96.62 102 TYR A O 1
ATOM 874 N N . ARG A 1 103 ? 10.781 0.079 -6.318 1.00 91.62 103 ARG A N 1
ATOM 875 C CA . ARG A 1 103 ? 11.972 -0.732 -6.578 1.00 91.62 103 ARG A CA 1
ATOM 876 C C . ARG A 1 103 ? 12.571 -1.244 -5.270 1.00 91.62 103 ARG A C 1
ATOM 878 O O . ARG A 1 103 ? 12.627 -0.511 -4.286 1.00 91.62 103 ARG A O 1
ATOM 885 N N . GLY A 1 104 ? 13.055 -2.485 -5.265 1.00 83.75 104 GLY A N 1
ATOM 886 C CA . GLY A 1 104 ? 13.844 -3.010 -4.149 1.00 83.75 104 GLY A CA 1
ATOM 887 C C . GLY A 1 104 ? 15.325 -2.605 -4.191 1.00 83.75 104 GLY A C 1
ATOM 888 O O . GLY A 1 104 ? 15.757 -1.835 -5.050 1.00 83.75 104 GLY A O 1
ATOM 889 N N . SER A 1 105 ? 16.118 -3.148 -3.267 1.00 74.75 105 SER A N 1
ATOM 890 C CA . SER A 1 105 ? 17.566 -2.909 -3.195 1.00 74.75 105 SER A CA 1
ATOM 891 C C . SER A 1 105 ? 18.307 -3.481 -4.411 1.00 74.75 105 SER A C 1
ATOM 893 O O . SER A 1 105 ? 17.955 -4.548 -4.910 1.00 74.75 105 SER A O 1
ATOM 895 N N . GLU A 1 106 ? 19.355 -2.787 -4.868 1.00 64.75 106 GLU A N 1
ATOM 896 C CA . GLU A 1 106 ? 20.178 -3.188 -6.028 1.00 64.75 106 GLU A CA 1
ATOM 897 C C . GLU A 1 106 ? 21.557 -3.752 -5.651 1.00 64.75 106 GLU A C 1
ATOM 899 O O . GLU A 1 106 ? 22.366 -4.039 -6.532 1.00 64.75 106 GLU A O 1
ATOM 904 N N . ILE A 1 107 ? 21.863 -3.900 -4.359 1.00 51.16 107 ILE A N 1
ATOM 905 C CA . ILE A 1 107 ? 23.203 -4.300 -3.917 1.00 51.16 107 ILE A CA 1
ATOM 906 C C . ILE A 1 107 ? 23.307 -5.828 -3.934 1.00 51.16 107 ILE A C 1
ATOM 908 O O . ILE A 1 107 ? 22.588 -6.523 -3.220 1.00 51.16 107 ILE A O 1
ATOM 912 N N . PHE A 1 108 ? 24.208 -6.334 -4.777 1.00 33.97 108 PHE A N 1
ATOM 913 C CA . PHE A 1 108 ? 24.691 -7.711 -4.733 1.00 33.97 108 PHE A CA 1
ATOM 914 C C . PHE A 1 108 ? 25.830 -7.817 -3.698 1.00 33.97 108 PHE A C 1
ATOM 916 O O . PHE A 1 108 ? 26.728 -6.972 -3.742 1.00 33.97 108 PHE A O 1
ATOM 923 N N . PRO A 1 109 ? 25.853 -8.848 -2.834 1.00 45.97 109 PRO A N 1
ATOM 924 C CA . PRO A 1 109 ? 24.894 -9.949 -2.755 1.00 45.97 109 PRO A CA 1
ATOM 925 C C . PRO A 1 109 ? 23.564 -9.507 -2.136 1.00 45.97 109 PRO A C 1
ATOM 927 O O . PRO A 1 109 ? 23.534 -8.872 -1.084 1.00 45.97 109 PRO A O 1
ATOM 930 N N . LEU A 1 110 ? 22.461 -9.882 -2.794 1.00 48.22 110 LEU A N 1
ATOM 931 C CA . LEU A 1 110 ? 21.096 -9.595 -2.341 1.00 48.22 110 LEU A CA 1
ATOM 932 C C . LEU A 1 110 ? 20.851 -10.107 -0.918 1.00 48.22 110 LEU A C 1
ATOM 934 O O . LEU A 1 110 ? 20.116 -9.466 -0.185 1.00 48.22 110 LEU A O 1
ATOM 938 N N . GLU A 1 111 ? 21.474 -11.220 -0.524 1.00 48.31 111 GLU A N 1
ATOM 939 C CA . GLU A 1 111 ? 21.359 -11.798 0.820 1.00 48.31 111 GLU A CA 1
ATOM 940 C C . GLU A 1 111 ? 22.036 -10.938 1.887 1.00 48.31 111 GLU A C 1
ATOM 942 O O . GLU A 1 111 ? 21.423 -10.709 2.925 1.00 48.31 111 GLU A O 1
ATOM 947 N N . ASP A 1 112 ? 23.222 -10.391 1.615 1.00 45.53 112 ASP A N 1
ATOM 948 C CA . ASP A 1 112 ? 23.951 -9.544 2.565 1.00 45.53 112 ASP A CA 1
ATOM 949 C C . ASP A 1 112 ? 23.292 -8.172 2.697 1.00 45.53 112 ASP A C 1
ATOM 951 O O . ASP A 1 112 ? 23.098 -7.701 3.804 1.00 45.53 112 ASP A O 1
ATOM 955 N N . ALA A 1 113 ? 22.827 -7.564 1.601 1.00 49.19 113 ALA A N 1
ATOM 956 C CA . ALA A 1 113 ? 22.091 -6.298 1.662 1.00 49.19 113 ALA A CA 1
ATOM 957 C C . ALA A 1 113 ? 20.685 -6.453 2.269 1.00 49.19 113 ALA A C 1
ATOM 959 O O . ALA A 1 113 ? 20.174 -5.535 2.905 1.00 49.19 113 ALA A O 1
ATOM 960 N N . TYR A 1 114 ? 20.043 -7.608 2.075 1.00 51.09 114 TYR A N 1
ATOM 961 C CA . TYR A 1 114 ? 18.766 -7.952 2.701 1.00 51.09 114 TYR A CA 1
ATOM 962 C C . TYR A 1 114 ? 18.938 -8.238 4.192 1.00 51.09 114 TYR A C 1
ATOM 964 O O . TYR A 1 114 ? 18.120 -7.789 4.994 1.00 51.09 114 TYR A O 1
ATOM 972 N N . GLN A 1 115 ? 20.008 -8.938 4.574 1.00 55.00 115 GLN A N 1
ATOM 973 C CA . GLN A 1 115 ? 20.365 -9.151 5.969 1.00 55.00 115 GLN A CA 1
ATOM 974 C C . GLN A 1 115 ? 20.825 -7.860 6.630 1.00 55.00 115 GLN A C 1
ATOM 976 O O . GLN A 1 115 ? 20.356 -7.581 7.715 1.00 55.00 115 GLN A O 1
ATOM 981 N N . ASP A 1 116 ? 21.631 -7.021 5.991 1.00 54.16 116 ASP A N 1
ATOM 982 C CA . ASP A 1 116 ? 22.041 -5.721 6.527 1.00 54.16 116 ASP A CA 1
ATOM 983 C C . ASP A 1 116 ? 20.861 -4.753 6.615 1.00 54.16 116 ASP A C 1
ATOM 985 O O . ASP A 1 116 ? 20.712 -4.046 7.608 1.00 54.16 116 ASP A O 1
ATOM 989 N N . PHE A 1 117 ? 19.943 -4.766 5.646 1.00 56.66 117 PHE A N 1
ATOM 990 C CA . PHE A 1 117 ? 18.692 -4.028 5.775 1.00 56.66 117 PHE A CA 1
ATOM 991 C C . PHE A 1 117 ? 17.883 -4.544 6.972 1.00 56.66 117 PHE A C 1
ATOM 993 O O . PHE A 1 117 ? 17.477 -3.744 7.800 1.00 56.66 117 PHE A O 1
ATOM 1000 N N . ILE A 1 118 ? 17.693 -5.861 7.130 1.00 56.53 118 ILE A N 1
ATOM 1001 C CA . ILE A 1 118 ? 16.929 -6.451 8.247 1.00 56.53 118 ILE A CA 1
ATOM 1002 C C . ILE A 1 118 ? 17.630 -6.311 9.612 1.00 56.53 118 ILE A C 1
ATOM 1004 O O . ILE A 1 118 ? 16.952 -6.146 10.626 1.00 56.53 118 ILE A O 1
ATOM 1008 N N . ASN A 1 119 ? 18.956 -6.390 9.654 1.00 54.94 119 ASN A N 1
ATOM 1009 C CA . ASN A 1 119 ? 19.755 -6.480 10.877 1.00 54.94 119 ASN A CA 1
ATOM 1010 C C . ASN A 1 119 ? 20.326 -5.123 11.307 1.00 54.94 119 ASN A C 1
ATOM 1012 O O . ASN A 1 119 ? 20.522 -4.922 12.504 1.00 54.94 119 ASN A O 1
ATOM 1016 N N . THR A 1 120 ? 20.559 -4.198 10.371 1.00 51.12 120 THR A N 1
ATOM 1017 C CA . THR A 1 120 ? 21.295 -2.942 10.601 1.00 51.12 120 THR A CA 1
ATOM 1018 C C . THR A 1 120 ? 20.418 -1.698 10.404 1.00 51.12 120 THR A C 1
ATOM 1020 O O . THR A 1 120 ? 20.403 -0.839 11.282 1.00 51.12 120 THR A O 1
ATOM 1023 N N . ASP A 1 121 ? 19.626 -1.604 9.326 1.00 48.69 121 ASP A N 1
ATOM 1024 C CA . ASP A 1 121 ? 18.708 -0.459 9.101 1.00 48.69 121 ASP A CA 1
ATOM 1025 C C . ASP A 1 121 ? 17.342 -0.649 9.774 1.00 48.69 121 ASP A C 1
ATOM 1027 O O . ASP A 1 121 ? 16.735 0.285 10.297 1.00 48.69 121 ASP A O 1
ATOM 1031 N N . LEU A 1 122 ? 16.881 -1.894 9.801 1.00 49.09 122 LEU A N 1
ATOM 1032 C CA . LEU A 1 122 ? 15.689 -2.388 10.487 1.00 49.09 122 LEU A CA 1
ATOM 1033 C C . LEU A 1 122 ? 16.090 -3.004 11.840 1.00 49.09 122 LEU A C 1
ATOM 1035 O O . LEU A 1 122 ? 15.361 -3.834 12.386 1.00 49.09 122 LEU A O 1
ATOM 1039 N N . ALA A 1 123 ? 17.274 -2.614 12.346 1.00 46.59 123 ALA A N 1
ATOM 1040 C CA . ALA A 1 123 ? 17.911 -3.145 13.538 1.00 46.59 123 ALA A CA 1
ATOM 1041 C C . ALA A 1 123 ? 16.893 -3.385 14.648 1.00 46.59 123 ALA A C 1
ATOM 1043 O O . ALA A 1 123 ? 16.293 -2.476 15.239 1.00 46.59 123 ALA A O 1
ATOM 1044 N N . ILE A 1 124 ? 16.733 -4.680 14.883 1.00 44.19 124 ILE A N 1
ATOM 1045 C CA . ILE A 1 124 ? 15.968 -5.344 15.917 1.00 44.19 124 ILE A CA 1
ATOM 1046 C C . ILE A 1 124 ? 16.366 -4.715 17.260 1.00 44.19 124 ILE A C 1
ATOM 1048 O O . ILE A 1 124 ? 17.343 -5.112 17.885 1.00 44.19 124 ILE A O 1
ATOM 1052 N N . GLY A 1 125 ? 15.643 -3.674 17.687 1.00 42.56 125 GLY A N 1
ATOM 1053 C CA . GLY A 1 125 ? 15.887 -3.018 18.975 1.00 42.56 125 GLY A CA 1
ATOM 1054 C C . GLY A 1 125 ? 15.451 -1.557 19.104 1.00 42.56 125 GLY A C 1
ATOM 1055 O O . GLY A 1 125 ? 15.065 -1.174 20.205 1.00 42.56 125 GLY A O 1
ATOM 1056 N N . MET A 1 126 ? 15.457 -0.750 18.031 1.00 43.91 126 MET A N 1
ATOM 1057 C CA . MET A 1 126 ? 15.222 0.710 18.148 1.00 43.91 126 MET A CA 1
ATOM 1058 C C . MET A 1 126 ? 13.921 1.244 17.532 1.00 43.91 126 MET A C 1
ATOM 1060 O O . MET A 1 126 ? 13.593 2.407 17.747 1.00 43.91 126 MET A O 1
ATOM 1064 N N . GLY A 1 127 ? 13.155 0.430 16.801 1.00 51.44 127 GLY A N 1
ATOM 1065 C CA . GLY A 1 127 ? 11.820 0.834 16.348 1.00 51.44 127 GLY A CA 1
ATOM 1066 C C . GLY A 1 127 ? 11.784 1.897 15.240 1.00 51.44 127 GLY A C 1
ATOM 1067 O O . GLY A 1 127 ? 10.816 2.646 15.163 1.00 51.44 127 GLY A O 1
ATOM 1068 N N . LYS A 1 128 ? 12.841 2.018 14.425 1.00 63.19 128 LYS A N 1
ATOM 1069 C CA . LYS A 1 128 ? 12.961 3.084 13.423 1.00 63.19 128 LYS A CA 1
ATOM 1070 C C . LYS A 1 128 ? 12.540 2.590 12.037 1.00 63.19 128 LYS A C 1
ATOM 1072 O O . LYS A 1 128 ? 13.135 1.661 11.500 1.00 63.19 128 LYS A O 1
ATOM 1077 N N . ILE A 1 129 ? 11.533 3.239 11.459 1.00 72.69 129 ILE A N 1
ATOM 1078 C CA . ILE A 1 129 ? 11.031 2.955 10.110 1.00 72.69 129 ILE A CA 1
ATOM 1079 C C . ILE A 1 129 ? 12.037 3.498 9.078 1.00 72.69 129 ILE A C 1
ATOM 1081 O O . ILE A 1 129 ? 12.418 4.672 9.171 1.00 72.69 129 ILE A O 1
ATOM 1085 N N . PRO A 1 130 ? 12.482 2.699 8.089 1.00 76.62 130 PRO A N 1
ATOM 1086 C CA . PRO A 1 130 ? 13.349 3.197 7.026 1.00 76.62 130 PRO A CA 1
ATOM 1087 C C . PRO A 1 130 ? 12.673 4.329 6.248 1.00 76.62 130 PRO A C 1
ATOM 1089 O O . PRO A 1 130 ? 11.517 4.211 5.851 1.00 76.62 130 PRO A O 1
ATOM 1092 N N . ILE A 1 131 ? 13.404 5.414 5.973 1.00 82.88 131 ILE A N 1
ATOM 1093 C CA . ILE A 1 131 ? 12.836 6.625 5.352 1.00 82.88 131 ILE A CA 1
ATOM 1094 C C . ILE A 1 131 ? 12.103 6.338 4.031 1.00 82.88 131 ILE A C 1
ATOM 1096 O O . ILE A 1 131 ? 11.055 6.920 3.780 1.00 82.88 131 ILE A O 1
ATOM 1100 N N . GLN A 1 132 ? 12.585 5.365 3.250 1.00 86.56 132 GLN A N 1
ATOM 1101 C CA . GLN A 1 132 ? 11.996 4.940 1.975 1.00 86.56 132 GLN A CA 1
ATOM 1102 C C . GLN A 1 132 ? 10.520 4.517 2.086 1.00 86.56 132 GLN A C 1
ATOM 1104 O O . GLN A 1 132 ? 9.773 4.619 1.116 1.00 86.56 132 GLN A O 1
ATOM 1109 N N . PHE A 1 133 ? 10.086 4.047 3.258 1.00 88.94 133 PHE A N 1
ATOM 1110 C CA . PHE A 1 133 ? 8.701 3.652 3.513 1.00 88.94 133 PHE A CA 1
ATOM 1111 C C . PHE A 1 133 ? 7.797 4.886 3.584 1.00 88.94 133 PHE A C 1
ATOM 1113 O O . PHE A 1 133 ? 6.742 4.916 2.953 1.00 88.94 133 PHE A O 1
ATOM 1120 N N . HIS A 1 134 ? 8.246 5.934 4.282 1.00 90.00 134 HIS A N 1
ATOM 1121 C CA . HIS A 1 134 ? 7.553 7.223 4.331 1.00 90.00 134 HIS A CA 1
ATOM 1122 C C . HIS A 1 134 ? 7.560 7.925 2.972 1.00 90.00 134 HIS A C 1
ATOM 1124 O O . HIS A 1 134 ? 6.537 8.465 2.562 1.00 90.00 134 HIS A O 1
ATOM 1130 N N . GLU A 1 135 ? 8.671 7.859 2.238 1.00 93.50 135 GLU A N 1
ATOM 1131 C CA . GLU A 1 135 ? 8.745 8.387 0.869 1.00 93.50 135 GLU A CA 1
ATOM 1132 C C . GLU A 1 135 ? 7.766 7.656 -0.060 1.00 93.50 135 GLU A C 1
ATOM 1134 O O . GLU A 1 135 ? 7.136 8.274 -0.913 1.00 93.50 135 GLU A O 1
ATOM 1139 N N . GLY A 1 136 ? 7.553 6.353 0.152 1.00 96.06 136 GLY A N 1
ATOM 1140 C CA . GLY A 1 136 ? 6.522 5.596 -0.553 1.00 96.06 136 GLY A CA 1
ATOM 1141 C C . GLY A 1 136 ? 5.110 6.157 -0.358 1.00 96.06 136 GLY A C 1
ATOM 1142 O O . GLY A 1 136 ? 4.350 6.224 -1.330 1.00 96.06 136 GLY A O 1
ATOM 1143 N N . VAL A 1 137 ? 4.779 6.583 0.869 1.00 96.19 137 VAL A N 1
ATOM 1144 C CA . VAL A 1 137 ? 3.493 7.220 1.209 1.00 96.19 137 VAL A CA 1
ATOM 1145 C C . VAL A 1 137 ? 3.411 8.611 0.582 1.00 96.19 137 VAL A C 1
ATOM 1147 O O . VAL A 1 137 ? 2.410 8.942 -0.043 1.00 96.19 137 VAL A O 1
ATOM 1150 N N . GLU A 1 138 ? 4.488 9.395 0.670 1.00 96.69 138 GLU A N 1
ATOM 1151 C CA . GLU A 1 138 ? 4.590 10.735 0.076 1.00 96.69 138 GLU A CA 1
ATOM 1152 C C . GLU A 1 138 ? 4.315 10.720 -1.437 1.00 96.69 138 GLU A C 1
ATOM 1154 O O . GLU A 1 138 ? 3.574 11.564 -1.950 1.00 96.69 138 GLU A O 1
ATOM 1159 N N . VAL A 1 139 ? 4.868 9.742 -2.167 1.00 97.06 139 VAL A N 1
ATOM 1160 C CA . VAL A 1 139 ? 4.605 9.606 -3.607 1.00 97.06 139 VAL A CA 1
ATOM 1161 C C . VAL A 1 139 ? 3.145 9.259 -3.874 1.00 97.06 139 VAL A C 1
ATOM 1163 O O . VAL A 1 139 ? 2.555 9.822 -4.795 1.00 97.06 139 VAL A O 1
ATOM 1166 N N . PHE A 1 140 ? 2.547 8.368 -3.080 1.00 98.06 140 PHE A N 1
ATOM 1167 C CA . PHE A 1 140 ? 1.134 8.027 -3.230 1.00 98.06 140 PHE A CA 1
ATOM 1168 C C . PHE A 1 140 ? 0.239 9.260 -3.033 1.00 98.06 140 PHE A C 1
ATOM 1170 O O . PHE A 1 140 ? -0.573 9.575 -3.902 1.00 98.06 140 PHE A O 1
ATOM 1177 N N . GLU A 1 141 ? 0.443 10.006 -1.945 1.00 96.50 141 GLU A N 1
ATOM 1178 C CA . GLU A 1 141 ? -0.267 11.262 -1.674 1.00 96.50 141 GLU A CA 1
ATOM 1179 C C . GLU A 1 141 ? -0.073 12.276 -2.802 1.00 96.50 141 GLU A C 1
ATOM 1181 O O . GLU A 1 141 ? -1.024 12.912 -3.243 1.00 96.50 141 GLU A O 1
ATOM 1186 N N . THR A 1 142 ? 1.144 12.385 -3.339 1.00 95.62 142 THR A N 1
ATOM 1187 C CA . THR A 1 142 ? 1.445 13.267 -4.472 1.00 95.62 142 THR A CA 1
ATOM 1188 C C . THR A 1 142 ? 0.617 12.911 -5.709 1.00 95.62 142 THR A C 1
ATOM 1190 O O . THR A 1 142 ? 0.134 13.812 -6.396 1.00 95.62 142 THR A O 1
ATOM 1193 N N . LEU A 1 143 ? 0.424 11.622 -6.009 1.00 96.06 143 LEU A N 1
ATOM 1194 C CA . LEU A 1 143 ? -0.422 11.196 -7.128 1.00 96.06 143 LEU A CA 1
ATOM 1195 C C . LEU A 1 143 ? -1.883 11.624 -6.928 1.00 96.06 143 LEU A C 1
ATOM 1197 O O . LEU A 1 143 ? -2.529 12.074 -7.874 1.00 96.06 143 LEU A O 1
ATOM 1201 N N . VAL A 1 144 ? -2.400 11.526 -5.704 1.00 96.44 144 VAL A N 1
ATOM 1202 C CA . VAL A 1 144 ? -3.779 11.923 -5.389 1.00 96.44 144 VAL A CA 1
ATOM 1203 C C . VAL A 1 144 ? -3.930 13.445 -5.410 1.00 96.44 144 VAL A C 1
ATOM 1205 O O . VAL A 1 144 ? -4.791 13.981 -6.103 1.00 96.44 144 VAL A O 1
ATOM 1208 N N . GLN A 1 145 ? -3.061 14.158 -4.696 1.00 94.19 145 GLN A N 1
ATOM 1209 C CA . GLN A 1 145 ? -3.178 15.597 -4.460 1.00 94.19 145 GLN A CA 1
ATOM 1210 C C . GLN A 1 145 ? -2.756 16.432 -5.673 1.00 94.19 145 GLN A C 1
ATOM 1212 O O . GLN A 1 145 ? -3.446 17.383 -6.037 1.00 94.19 145 GLN A O 1
ATOM 1217 N N . ASN A 1 146 ? -1.642 16.078 -6.323 1.00 91.62 146 ASN A N 1
ATOM 1218 C CA . ASN A 1 146 ? -1.063 16.904 -7.387 1.00 91.62 146 ASN A CA 1
ATOM 1219 C C . ASN A 1 146 ? -1.512 16.473 -8.785 1.00 91.62 146 ASN A C 1
ATOM 1221 O O . ASN A 1 146 ? -1.596 17.319 -9.674 1.00 91.62 146 ASN A O 1
ATOM 1225 N N . LEU A 1 147 ? -1.792 15.181 -8.997 1.00 89.12 147 LEU A N 1
ATOM 1226 C CA . LEU A 1 147 ? -2.308 14.685 -10.280 1.00 89.12 147 LEU A CA 1
ATOM 1227 C C . LEU A 1 147 ? -3.826 14.460 -10.281 1.00 89.12 147 LEU A C 1
ATOM 1229 O O . LEU A 1 147 ? -4.382 14.145 -11.332 1.00 89.12 147 LEU A O 1
ATOM 1233 N N . GLY A 1 148 ? -4.503 14.639 -9.142 1.00 93.12 148 GLY A N 1
ATOM 1234 C CA . GLY A 1 148 ? -5.957 14.501 -9.041 1.00 93.12 148 GLY A CA 1
ATOM 1235 C C . GLY A 1 148 ? -6.457 13.073 -9.266 1.00 93.12 148 GLY A C 1
ATOM 1236 O O . GLY A 1 148 ? -7.610 12.888 -9.659 1.00 93.12 148 GLY A O 1
ATOM 1237 N N . LEU A 1 149 ? -5.598 12.064 -9.078 1.00 94.75 149 LEU A N 1
ATOM 1238 C CA . LEU A 1 149 ? -5.990 10.664 -9.222 1.00 94.75 149 LEU A CA 1
ATOM 1239 C C . LEU A 1 149 ? -6.849 10.237 -8.032 1.00 94.75 149 LEU A C 1
ATOM 1241 O O . LEU A 1 149 ? -6.564 10.594 -6.890 1.00 94.75 149 LEU A O 1
ATOM 1245 N N . ARG A 1 150 ? -7.886 9.434 -8.279 1.00 94.94 150 ARG A N 1
ATOM 1246 C CA . ARG A 1 150 ? -8.683 8.867 -7.186 1.00 94.94 150 ARG A CA 1
ATOM 1247 C C . ARG A 1 150 ? -7.989 7.650 -6.583 1.00 94.94 150 ARG A C 1
ATOM 1249 O O . ARG A 1 150 ? -7.341 6.886 -7.302 1.00 94.94 150 ARG A O 1
ATOM 1256 N N . TYR A 1 151 ? -8.200 7.423 -5.289 1.00 93.62 151 TYR A N 1
ATOM 1257 C CA . TYR A 1 151 ? -7.664 6.274 -4.556 1.00 93.62 151 TYR A CA 1
ATOM 1258 C C . TYR A 1 151 ? -7.965 4.930 -5.246 1.00 93.62 151 TYR A C 1
ATOM 1260 O O . TYR A 1 151 ? -7.082 4.080 -5.358 1.00 93.62 151 TYR A O 1
ATOM 1268 N N . GLU A 1 152 ? -9.173 4.763 -5.797 1.00 93.12 152 GLU A N 1
ATOM 1269 C CA . GLU A 1 152 ? -9.637 3.533 -6.460 1.00 93.12 152 GLU A CA 1
ATOM 1270 C C . GLU A 1 152 ? -8.930 3.247 -7.786 1.00 93.12 152 GLU A C 1
ATOM 1272 O O . GLU A 1 152 ? -8.990 2.132 -8.304 1.00 93.12 152 GLU A O 1
ATOM 1277 N N . GLN A 1 153 ? -8.267 4.253 -8.357 1.00 95.50 153 GLN A N 1
ATOM 1278 C CA . GLN A 1 153 ? -7.532 4.114 -9.609 1.00 95.50 153 GLN A CA 1
ATOM 1279 C C . GLN A 1 153 ? -6.087 3.669 -9.388 1.00 95.50 153 GLN A C 1
ATOM 1281 O O . GLN A 1 153 ? -5.450 3.227 -10.344 1.00 95.50 153 GLN A O 1
ATOM 1286 N N . ILE A 1 154 ? -5.562 3.793 -8.164 1.00 97.94 154 ILE A N 1
ATOM 1287 C CA . ILE A 1 154 ? -4.162 3.515 -7.846 1.00 97.94 154 ILE A CA 1
ATOM 1288 C C . ILE A 1 154 ? -4.060 2.154 -7.159 1.00 97.94 154 ILE A C 1
ATOM 1290 O O . ILE A 1 154 ? -4.665 1.893 -6.120 1.00 97.94 154 ILE A O 1
ATOM 1294 N N . SER A 1 155 ? -3.234 1.289 -7.734 1.00 98.38 155 SER A N 1
ATOM 1295 C CA . SER A 1 155 ? -2.823 0.021 -7.140 1.00 98.38 155 SER A CA 1
ATOM 1296 C C . SER A 1 155 ? -1.310 -0.011 -6.945 1.00 98.38 155 SER A C 1
ATOM 1298 O O . SER A 1 155 ? -0.579 0.757 -7.571 1.00 98.38 155 SER A O 1
ATOM 1300 N N . LEU A 1 156 ? -0.835 -0.865 -6.045 1.00 98.69 156 LEU A N 1
ATOM 1301 C CA . LEU A 1 156 ? 0.559 -0.895 -5.612 1.00 98.69 156 LEU A CA 1
ATOM 1302 C C . LEU A 1 156 ? 1.231 -2.197 -6.028 1.00 98.69 156 LEU A C 1
ATOM 1304 O O . LEU A 1 156 ? 0.632 -3.276 -5.967 1.00 98.69 156 LEU A O 1
ATOM 1308 N N . THR A 1 157 ? 2.506 -2.109 -6.397 1.00 98.62 157 THR A N 1
ATOM 1309 C CA . THR A 1 157 ? 3.338 -3.298 -6.566 1.00 98.62 157 THR A CA 1
ATOM 1310 C C . THR A 1 157 ? 4.802 -3.057 -6.230 1.00 98.62 157 THR A C 1
ATOM 1312 O O . THR A 1 157 ? 5.259 -1.926 -6.072 1.00 98.62 157 THR A O 1
ATOM 1315 N N . GLY A 1 158 ? 5.547 -4.144 -6.082 1.00 96.69 158 GLY A N 1
ATOM 1316 C CA . GLY A 1 158 ? 6.972 -4.096 -5.813 1.00 96.69 158 GLY A CA 1
ATOM 1317 C C . GLY A 1 158 ? 7.543 -5.472 -5.507 1.00 96.69 158 GLY A C 1
ATOM 1318 O O . GLY A 1 158 ? 6.826 -6.397 -5.113 1.00 96.69 158 GLY A O 1
ATOM 1319 N N . HIS A 1 159 ? 8.854 -5.593 -5.690 1.00 92.38 159 HIS A N 1
ATOM 1320 C CA . HIS A 1 159 ? 9.616 -6.806 -5.410 1.00 92.38 159 HIS A CA 1
ATOM 1321 C C . HIS A 1 159 ? 10.611 -6.581 -4.262 1.00 92.38 159 HIS A C 1
ATOM 1323 O O . HIS A 1 159 ? 11.173 -5.490 -4.137 1.00 92.38 159 HIS A O 1
ATOM 1329 N N . SER A 1 160 ? 10.850 -7.606 -3.435 1.00 88.19 160 SER A N 1
ATOM 1330 C CA . SER A 1 160 ? 11.800 -7.552 -2.312 1.00 88.19 160 SER A CA 1
ATOM 1331 C C . SER A 1 160 ? 11.486 -6.381 -1.362 1.00 88.19 160 SER A C 1
ATOM 1333 O O . SER A 1 160 ? 10.363 -6.279 -0.861 1.00 88.19 160 SER A O 1
ATOM 1335 N N . LEU A 1 161 ? 12.432 -5.468 -1.131 1.00 87.19 161 LEU A N 1
ATOM 1336 C CA . LEU A 1 161 ? 12.212 -4.241 -0.362 1.00 87.19 161 LEU A CA 1
ATOM 1337 C C . LEU A 1 161 ? 11.065 -3.382 -0.924 1.00 87.19 161 LEU A C 1
ATOM 1339 O O . LEU A 1 161 ? 10.241 -2.892 -0.157 1.00 87.19 161 LEU A O 1
ATOM 1343 N N . GLY A 1 162 ? 10.942 -3.272 -2.250 1.00 92.25 162 GLY A N 1
ATOM 1344 C CA . GLY A 1 162 ? 9.851 -2.532 -2.891 1.00 92.25 162 GLY A CA 1
ATOM 1345 C C . GLY A 1 162 ? 8.475 -3.125 -2.582 1.00 92.25 162 GLY A C 1
ATOM 1346 O O . GLY A 1 162 ? 7.497 -2.398 -2.436 1.00 92.25 162 GLY A O 1
ATOM 1347 N N . GLY A 1 163 ? 8.400 -4.446 -2.398 1.00 93.94 163 GLY A N 1
ATOM 1348 C CA . GLY A 1 163 ? 7.186 -5.107 -1.921 1.00 93.94 163 GLY A CA 1
ATOM 1349 C C . GLY A 1 163 ? 6.849 -4.739 -0.472 1.00 93.94 163 GLY A C 1
ATOM 1350 O O . GLY A 1 163 ? 5.686 -4.514 -0.156 1.00 93.94 163 GLY A O 1
ATOM 1351 N N . GLY A 1 164 ? 7.857 -4.605 0.394 1.00 90.31 164 GLY A N 1
ATOM 1352 C CA . GLY A 1 164 ? 7.668 -4.102 1.758 1.00 90.31 164 GLY A CA 1
ATOM 1353 C C . GLY A 1 164 ? 7.165 -2.660 1.788 1.00 90.31 164 GLY A C 1
ATOM 1354 O O . GLY A 1 164 ? 6.212 -2.356 2.501 1.00 90.31 164 GLY A O 1
ATOM 1355 N N . ILE A 1 165 ? 7.735 -1.787 0.952 1.00 93.25 165 ILE A N 1
ATOM 1356 C CA . ILE A 1 165 ? 7.253 -0.408 0.793 1.00 93.25 165 ILE A CA 1
ATOM 1357 C C . ILE A 1 165 ? 5.784 -0.416 0.348 1.00 93.25 165 ILE A C 1
ATOM 1359 O O . ILE A 1 165 ? 4.966 0.252 0.969 1.00 93.25 165 ILE A O 1
ATOM 1363 N N . ALA A 1 166 ? 5.416 -1.224 -0.654 1.00 97.31 166 ALA A N 1
ATOM 1364 C CA . ALA A 1 166 ? 4.029 -1.336 -1.112 1.00 97.31 166 ALA A CA 1
ATOM 1365 C C . ALA A 1 166 ? 3.064 -1.772 0.008 1.00 97.31 166 ALA A C 1
ATOM 1367 O O . ALA A 1 166 ? 2.001 -1.174 0.163 1.00 97.31 166 ALA A O 1
ATOM 1368 N N . GLN A 1 167 ? 3.440 -2.771 0.818 1.00 94.19 167 GLN A N 1
ATOM 1369 C CA . GLN A 1 167 ? 2.641 -3.205 1.974 1.00 94.19 167 GLN A CA 1
ATOM 1370 C C . GLN A 1 167 ? 2.473 -2.081 3.001 1.00 94.19 167 GLN A C 1
ATOM 1372 O O . GLN A 1 167 ? 1.364 -1.826 3.466 1.00 94.19 167 GLN A O 1
ATOM 1377 N N . TYR A 1 168 ? 3.562 -1.391 3.345 1.00 92.19 168 TYR A N 1
ATOM 1378 C CA . TYR A 1 168 ? 3.524 -0.287 4.301 1.00 92.19 168 TYR A CA 1
ATOM 1379 C C . TYR A 1 168 ? 2.662 0.876 3.814 1.00 92.19 168 TYR A C 1
ATOM 1381 O O . TYR A 1 168 ? 1.897 1.442 4.593 1.00 92.19 168 TYR A O 1
ATOM 1389 N N . VAL A 1 169 ? 2.758 1.218 2.528 1.00 96.00 169 VAL A N 1
ATOM 1390 C CA . VAL A 1 169 ? 1.935 2.265 1.924 1.00 96.00 169 VAL A CA 1
ATOM 1391 C C . VAL A 1 169 ? 0.467 1.870 1.972 1.00 96.00 169 VAL A C 1
ATOM 1393 O O . VAL A 1 169 ? -0.334 2.673 2.431 1.00 96.00 169 VAL A O 1
ATOM 1396 N N . ALA A 1 170 ? 0.107 0.637 1.603 1.00 95.75 170 ALA A N 1
ATOM 1397 C CA . ALA A 1 170 ? -1.283 0.183 1.676 1.00 95.75 170 ALA A CA 1
ATOM 1398 C C . ALA A 1 170 ? -1.878 0.359 3.083 1.00 95.75 170 ALA A C 1
ATOM 1400 O O . ALA A 1 170 ? -2.969 0.903 3.242 1.00 95.75 170 ALA A O 1
ATOM 1401 N N . LEU A 1 171 ? -1.121 -0.047 4.104 1.00 91.75 171 LEU A N 1
ATOM 1402 C CA . LEU A 1 171 ? -1.510 0.067 5.508 1.00 91.75 171 LEU A CA 1
ATOM 1403 C C . LEU A 1 171 ? -1.561 1.523 5.995 1.00 91.75 171 LEU A C 1
ATOM 1405 O O . LEU A 1 171 ? -2.467 1.899 6.734 1.00 91.75 171 LEU A O 1
ATOM 1409 N N . SER A 1 172 ? -0.620 2.358 5.554 1.00 91.12 172 SER A N 1
ATOM 1410 C CA . SER A 1 172 ? -0.579 3.780 5.908 1.00 91.12 172 SER A CA 1
ATOM 1411 C C . SER A 1 172 ? -1.738 4.553 5.284 1.00 91.12 172 SER A C 1
ATOM 1413 O O . SER A 1 172 ? -2.364 5.356 5.968 1.00 91.12 172 SER A O 1
ATOM 1415 N N . ILE A 1 173 ? -2.057 4.290 4.014 1.00 92.62 173 ILE A N 1
ATOM 1416 C CA . ILE A 1 173 ? -3.202 4.898 3.323 1.00 92.62 173 ILE A CA 1
ATOM 1417 C C . ILE A 1 173 ? -4.515 4.440 3.954 1.00 92.62 173 ILE A C 1
ATOM 1419 O O . ILE A 1 173 ? -5.412 5.258 4.137 1.00 92.62 173 ILE A O 1
ATOM 1423 N N . HIS A 1 174 ? -4.609 3.181 4.384 1.00 89.25 174 HIS A N 1
ATOM 1424 C CA . HIS A 1 174 ? -5.765 2.722 5.146 1.00 89.25 174 HIS A CA 1
ATOM 1425 C C . HIS A 1 174 ? -5.916 3.469 6.469 1.00 89.25 174 HIS A C 1
ATOM 1427 O O . HIS A 1 174 ? -6.997 3.974 6.759 1.00 89.25 174 HIS A O 1
ATOM 1433 N N . ARG A 1 175 ? -4.830 3.629 7.231 1.00 83.31 175 ARG A N 1
ATOM 1434 C CA . ARG A 1 175 ? -4.868 4.403 8.477 1.00 83.31 175 ARG A CA 1
ATOM 1435 C C . ARG A 1 175 ? -5.319 5.845 8.235 1.00 83.31 175 ARG A C 1
ATOM 1437 O O . ARG A 1 175 ? -6.208 6.323 8.926 1.00 83.31 175 ARG A O 1
ATOM 1444 N N . LEU A 1 176 ? -4.730 6.514 7.244 1.00 83.75 176 LEU A N 1
ATOM 1445 C CA . LEU A 1 176 ? -4.966 7.936 6.980 1.00 83.75 176 LEU A CA 1
ATOM 1446 C C . LEU A 1 176 ? -6.333 8.219 6.342 1.00 83.75 176 LEU A C 1
ATOM 1448 O O . LEU A 1 176 ? -6.948 9.236 6.651 1.00 83.75 176 LEU A O 1
ATOM 1452 N N . HIS A 1 177 ? -6.806 7.336 5.459 1.00 85.12 177 HIS A N 1
ATOM 1453 C CA . HIS A 1 177 ? -7.938 7.621 4.565 1.00 85.12 177 HIS A CA 1
ATOM 1454 C C . HIS A 1 177 ? -9.017 6.540 4.545 1.00 85.12 177 HIS A C 1
ATOM 1456 O O . HIS A 1 177 ? -9.945 6.629 3.746 1.00 85.12 177 HIS A O 1
ATOM 1462 N N . GLN A 1 178 ? -8.911 5.512 5.394 1.00 81.25 178 GLN A N 1
ATOM 1463 C CA . GLN A 1 178 ? -9.860 4.389 5.471 1.00 81.25 178 GLN A CA 1
ATOM 1464 C C . GLN A 1 178 ? -10.052 3.666 4.126 1.00 81.25 178 GLN A C 1
ATOM 1466 O O . GLN A 1 178 ? -11.099 3.092 3.837 1.00 81.25 178 GLN A O 1
ATOM 1471 N N . TYR A 1 179 ? -9.008 3.671 3.295 1.00 88.31 179 TYR A N 1
ATOM 1472 C CA . TYR A 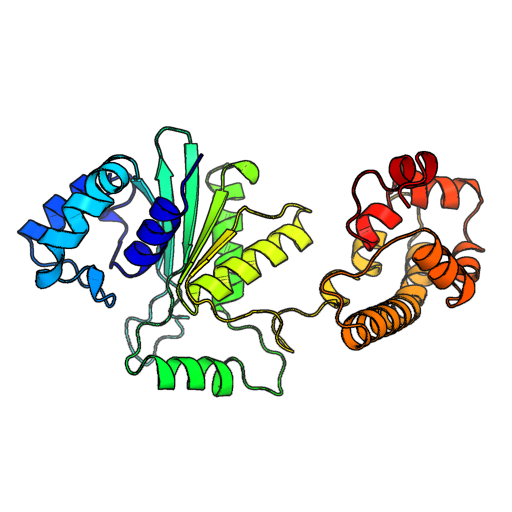1 179 ? -8.979 3.011 1.997 1.00 88.31 179 TYR A CA 1
ATOM 1473 C C . TYR A 1 179 ? -7.747 2.116 1.886 1.00 88.31 179 TYR A C 1
ATOM 1475 O O . TYR A 1 179 ? -6.638 2.548 2.183 1.00 88.31 179 TYR A O 1
ATOM 1483 N N . ILE A 1 180 ? -7.925 0.878 1.420 1.00 92.12 180 ILE A N 1
ATOM 1484 C CA . ILE A 1 180 ? -6.821 -0.059 1.184 1.00 92.12 180 ILE A CA 1
ATOM 1485 C C . ILE A 1 180 ? -6.584 -0.161 -0.329 1.00 92.12 180 ILE A C 1
ATOM 1487 O O . ILE A 1 180 ? -7.385 -0.787 -1.030 1.00 92.12 180 ILE A O 1
ATOM 1491 N N . PRO A 1 181 ? -5.482 0.400 -0.860 1.00 96.00 181 PRO A N 1
ATOM 1492 C CA . PRO A 1 181 ? -5.100 0.198 -2.250 1.00 96.00 181 PRO A CA 1
ATOM 1493 C C . PRO A 1 181 ? -4.902 -1.284 -2.578 1.00 96.00 181 PRO A C 1
ATOM 1495 O O . PRO A 1 181 ? -4.246 -2.024 -1.835 1.00 96.00 181 PRO A O 1
ATOM 1498 N N . LYS A 1 182 ? -5.398 -1.718 -3.744 1.00 97.12 182 LYS A N 1
ATOM 1499 C CA . LYS A 1 182 ? -5.119 -3.066 -4.259 1.00 97.12 182 LYS A CA 1
ATOM 1500 C C . LYS A 1 182 ? -3.606 -3.240 -4.399 1.00 97.12 182 LYS A C 1
ATOM 1502 O O . LYS A 1 182 ? -2.962 -2.446 -5.080 1.00 97.12 182 LYS A O 1
ATOM 1507 N N . THR A 1 183 ? -3.046 -4.268 -3.771 1.00 97.38 183 THR A N 1
ATOM 1508 C CA . THR A 1 183 ? -1.592 -4.400 -3.614 1.00 97.38 183 THR A CA 1
ATOM 1509 C C . THR A 1 183 ? -1.131 -5.813 -3.958 1.00 97.38 183 THR A C 1
ATOM 1511 O O . THR A 1 183 ? -1.578 -6.774 -3.340 1.00 97.38 183 THR A O 1
ATOM 1514 N N . TYR A 1 184 ? -0.215 -5.939 -4.923 1.00 97.50 184 TYR A N 1
ATOM 1515 C CA . TYR A 1 184 ? 0.425 -7.209 -5.294 1.00 97.50 184 TYR A CA 1
ATOM 1516 C C . TYR A 1 184 ? 1.923 -7.108 -5.081 1.00 97.50 184 TYR A C 1
ATOM 1518 O O . TYR A 1 184 ? 2.578 -6.253 -5.674 1.00 97.50 184 TYR A O 1
ATOM 1526 N N . THR A 1 185 ? 2.488 -7.986 -4.260 1.00 96.06 185 THR A N 1
ATOM 1527 C CA . THR A 1 185 ? 3.913 -7.922 -3.917 1.00 96.06 185 THR A CA 1
ATOM 1528 C C . THR A 1 185 ? 4.619 -9.228 -4.223 1.00 96.06 185 THR A C 1
ATOM 1530 O O . THR A 1 185 ? 4.019 -10.298 -4.153 1.00 96.06 185 THR A O 1
ATOM 1533 N N . TRP A 1 186 ? 5.900 -9.132 -4.572 1.00 93.69 186 TRP A N 1
ATOM 1534 C CA . TRP A 1 186 ? 6.679 -10.251 -5.092 1.00 93.69 186 TRP A CA 1
ATOM 1535 C C . TRP A 1 186 ? 7.897 -10.488 -4.210 1.00 93.69 186 TRP A C 1
ATOM 1537 O O . TRP A 1 186 ? 8.784 -9.639 -4.138 1.00 93.69 186 TRP A O 1
ATOM 1547 N N . ASN A 1 187 ? 7.945 -11.637 -3.531 1.00 89.44 187 ASN A N 1
ATOM 1548 C CA . ASN A 1 187 ? 9.038 -11.986 -2.614 1.00 89.44 187 ASN A CA 1
ATOM 1549 C C . ASN A 1 187 ? 9.369 -10.847 -1.623 1.00 89.44 187 ASN A C 1
ATOM 1551 O O . ASN A 1 187 ? 10.520 -10.443 -1.463 1.00 89.44 187 ASN A O 1
ATOM 1555 N N . ALA A 1 188 ? 8.327 -10.238 -1.060 1.00 86.44 188 ALA A N 1
ATOM 1556 C CA . ALA A 1 188 ? 8.435 -9.005 -0.297 1.00 86.44 188 ALA A CA 1
ATOM 1557 C C . ALA A 1 188 ? 8.992 -9.225 1.112 1.00 86.44 188 ALA A C 1
ATOM 1559 O O . ALA A 1 188 ? 8.686 -10.228 1.760 1.00 86.44 188 ALA A O 1
ATOM 1560 N N . VAL A 1 189 ? 9.722 -8.233 1.634 1.00 79.12 189 VAL A N 1
ATOM 1561 C CA . VAL A 1 189 ? 9.969 -8.162 3.082 1.00 79.12 189 VAL A CA 1
ATOM 1562 C C . VAL A 1 189 ? 8.643 -7.937 3.803 1.00 79.12 189 VAL A C 1
ATOM 1564 O O . VAL A 1 189 ? 7.920 -6.991 3.502 1.00 79.12 189 VAL A O 1
ATOM 1567 N N . GLY A 1 190 ? 8.319 -8.801 4.764 1.00 76.12 190 GLY A N 1
ATOM 1568 C CA . GLY A 1 190 ? 7.135 -8.612 5.598 1.00 76.12 190 GLY A CA 1
ATOM 1569 C C . GLY A 1 190 ? 7.289 -7.398 6.516 1.00 76.12 190 GLY A C 1
ATOM 1570 O O . GLY A 1 190 ? 8.301 -7.273 7.212 1.00 76.12 190 GLY A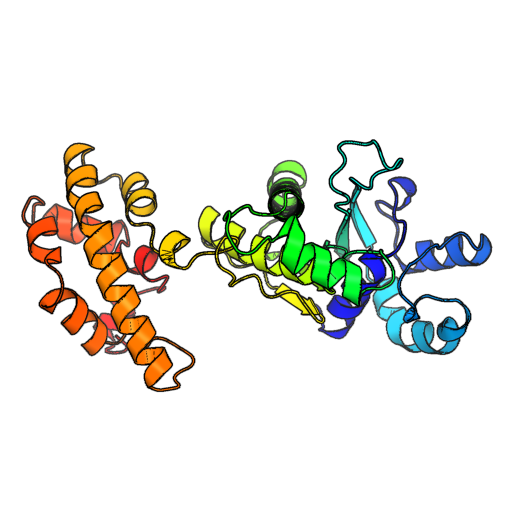 O 1
ATOM 1571 N N . VAL A 1 191 ? 6.273 -6.532 6.540 1.00 76.38 191 VAL A N 1
ATOM 1572 C CA . VAL A 1 191 ? 6.265 -5.290 7.342 1.00 76.38 191 VAL A CA 1
ATOM 1573 C C . VAL A 1 191 ? 5.696 -5.451 8.752 1.00 76.38 191 VAL A C 1
ATOM 1575 O O . VAL A 1 191 ? 5.845 -4.556 9.579 1.00 76.38 191 VAL A O 1
ATOM 1578 N N . ASN A 1 192 ? 5.100 -6.606 9.062 1.00 69.94 192 ASN A N 1
ATOM 1579 C CA . ASN A 1 192 ? 4.643 -6.961 10.408 1.00 69.94 192 ASN A CA 1
ATOM 1580 C C . ASN A 1 192 ? 5.836 -7.355 11.304 1.00 69.94 192 ASN A C 1
ATOM 1582 O O . ASN A 1 192 ? 5.998 -8.509 11.705 1.00 69.94 192 ASN A O 1
ATOM 1586 N N . LYS A 1 193 ? 6.728 -6.392 11.546 1.00 64.56 193 LYS A N 1
ATOM 1587 C CA . LYS A 1 193 ? 7.905 -6.501 12.413 1.00 64.56 193 LYS A CA 1
ATOM 1588 C C . LYS A 1 193 ? 7.873 -5.376 13.440 1.00 64.56 193 LYS A C 1
ATOM 1590 O O . LYS A 1 193 ? 7.464 -4.254 13.139 1.00 64.56 193 LYS A O 1
ATOM 1595 N N . LYS A 1 194 ? 8.353 -5.672 14.652 1.00 59.19 194 LYS A N 1
ATOM 1596 C CA . LYS A 1 194 ? 8.456 -4.698 15.745 1.00 59.19 194 LYS A CA 1
ATOM 1597 C C . LYS A 1 194 ? 9.236 -3.468 15.265 1.00 59.19 194 LYS A C 1
ATOM 1599 O O . LYS A 1 194 ? 10.414 -3.593 14.945 1.00 59.19 194 LYS A O 1
ATOM 1604 N N . GLY A 1 195 ? 8.582 -2.306 15.238 1.00 59.47 195 GLY A N 1
ATOM 1605 C CA . GLY A 1 195 ? 9.200 -1.047 14.815 1.00 59.47 195 GLY A CA 1
ATOM 1606 C C . GLY A 1 195 ? 8.877 -0.554 13.407 1.00 59.47 195 GLY A C 1
ATOM 1607 O O . GLY A 1 195 ? 9.326 0.535 13.073 1.00 59.47 195 GLY A O 1
ATOM 1608 N N . ILE A 1 196 ? 8.141 -1.322 12.593 1.00 67.94 196 ILE A N 1
ATOM 1609 C CA . ILE A 1 196 ? 7.667 -0.863 11.273 1.00 67.94 196 ILE A CA 1
ATOM 1610 C C . ILE A 1 196 ? 6.169 -0.611 11.295 1.00 67.94 196 ILE A C 1
ATOM 1612 O O . ILE A 1 196 ? 5.732 0.503 11.036 1.00 67.94 196 ILE A O 1
ATOM 1616 N N . VAL A 1 197 ? 5.402 -1.660 11.582 1.00 70.81 197 VAL A N 1
ATOM 1617 C CA . VAL A 1 197 ? 3.955 -1.585 11.750 1.00 70.81 197 VAL A CA 1
ATOM 1618 C C . VAL A 1 197 ? 3.610 -2.307 13.040 1.00 70.81 197 VAL A C 1
ATOM 1620 O O . VAL A 1 197 ? 3.996 -3.465 13.228 1.00 70.81 197 VAL A O 1
ATOM 1623 N N . HIS A 1 198 ? 2.894 -1.633 13.933 1.00 70.25 198 HIS A N 1
ATOM 1624 C CA . HIS A 1 198 ? 2.363 -2.242 15.147 1.00 70.25 198 HIS A CA 1
ATOM 1625 C C . HIS A 1 198 ? 0.840 -2.286 15.080 1.00 70.25 198 HIS A C 1
ATOM 1627 O O . HIS A 1 198 ? 0.203 -1.311 14.702 1.00 70.25 198 HIS A O 1
ATOM 1633 N N . ILE A 1 199 ? 0.233 -3.398 15.504 1.00 68.75 199 ILE A N 1
ATOM 1634 C CA . ILE A 1 199 ? -1.232 -3.539 15.477 1.00 68.75 199 ILE A CA 1
ATOM 1635 C C . ILE A 1 199 ? -1.936 -2.433 16.278 1.00 68.75 199 ILE A C 1
ATOM 1637 O O . ILE A 1 199 ? -2.994 -1.962 15.884 1.00 68.75 199 ILE A O 1
ATOM 1641 N N . GLY A 1 200 ? -1.297 -1.947 17.347 1.00 68.12 200 GLY A N 1
ATOM 1642 C CA . GLY A 1 200 ? -1.783 -0.817 18.142 1.00 68.12 200 GLY A CA 1
ATOM 1643 C C . GLY A 1 200 ? -1.926 0.499 17.367 1.00 68.12 200 GLY A C 1
ATOM 1644 O O . GLY A 1 200 ? -2.698 1.345 17.790 1.00 68.12 200 GLY A O 1
ATOM 1645 N N . GLU A 1 201 ? -1.248 0.667 16.225 1.00 70.06 201 GLU A N 1
ATOM 1646 C CA . GLU A 1 201 ? -1.425 1.842 15.354 1.00 70.06 201 GLU A CA 1
ATOM 1647 C C . GLU A 1 201 ? -2.776 1.845 14.622 1.00 70.06 201 GLU A C 1
ATOM 1649 O O . GLU A 1 201 ? -3.199 2.896 14.152 1.00 70.06 201 GLU A O 1
ATOM 1654 N N . PHE A 1 202 ? -3.448 0.692 14.534 1.00 72.69 202 PHE A N 1
ATOM 1655 C CA . PHE A 1 202 ? -4.803 0.545 13.979 1.00 72.69 202 PHE A CA 1
ATOM 1656 C C . PHE A 1 202 ? -5.868 0.499 15.081 1.00 72.69 202 PHE A C 1
ATOM 1658 O O . PHE A 1 202 ? -7.052 0.644 14.815 1.00 72.69 202 PHE A O 1
ATOM 1665 N N . LEU A 1 203 ? -5.436 0.342 16.335 1.00 73.25 203 LEU A N 1
ATOM 1666 C CA . LEU A 1 203 ? -6.263 0.356 17.539 1.00 73.25 203 LEU A CA 1
ATOM 1667 C C . LEU A 1 203 ? -6.085 1.701 18.262 1.00 73.25 203 LEU A C 1
ATOM 1669 O O . LEU A 1 203 ? -5.761 1.739 19.452 1.00 73.25 203 LEU A O 1
ATOM 1673 N N . ASN A 1 204 ? -6.206 2.804 17.515 1.00 74.62 204 ASN A N 1
ATOM 1674 C CA . ASN A 1 204 ? -5.943 4.156 18.003 1.00 74.62 204 ASN A CA 1
ATOM 1675 C C . ASN A 1 204 ? -7.249 4.877 18.360 1.00 74.62 204 ASN A C 1
ATOM 1677 O O . ASN A 1 204 ? -7.787 5.668 17.581 1.00 74.62 204 ASN A O 1
ATOM 1681 N N . LEU A 1 205 ? -7.761 4.606 19.563 1.00 81.62 205 LEU A N 1
ATOM 1682 C CA . LEU A 1 205 ? -8.994 5.225 20.048 1.00 81.62 205 LEU A CA 1
ATOM 1683 C C . LEU A 1 205 ? -8.884 6.756 20.097 1.00 81.62 205 LEU A C 1
ATOM 1685 O O . LEU A 1 205 ? -9.845 7.448 19.778 1.00 81.62 205 LEU A O 1
ATOM 1689 N N . GLN A 1 206 ? -7.712 7.293 20.439 1.00 79.81 206 GLN A N 1
ATOM 1690 C CA . GLN A 1 206 ? -7.487 8.736 20.519 1.00 79.81 206 GLN A CA 1
ATOM 1691 C C . GLN A 1 206 ? -7.724 9.432 19.172 1.00 79.81 206 GLN A C 1
ATOM 1693 O O . GLN A 1 206 ? -8.477 10.402 19.098 1.00 79.81 206 GLN A O 1
ATOM 1698 N N . GLU A 1 207 ? -7.133 8.924 18.091 1.00 80.38 207 GLU A N 1
ATOM 1699 C CA . GLU A 1 207 ? -7.312 9.484 16.744 1.00 80.38 207 GLU A CA 1
ATOM 1700 C C . GLU A 1 207 ? -8.769 9.384 16.268 1.00 80.38 207 GLU A C 1
ATOM 1702 O O . GLU A 1 207 ? -9.313 10.334 15.697 1.00 80.38 207 GLU A O 1
ATOM 1707 N N . ILE A 1 208 ? -9.447 8.276 16.586 1.00 82.62 208 ILE A N 1
ATOM 1708 C CA . ILE A 1 208 ? -10.876 8.111 16.299 1.00 82.62 208 ILE A CA 1
ATOM 1709 C C . ILE A 1 208 ? -11.693 9.183 17.035 1.00 82.62 208 ILE A C 1
ATOM 1711 O O . ILE A 1 208 ? -12.510 9.868 16.416 1.00 82.62 208 ILE A O 1
ATOM 1715 N N . LEU A 1 209 ? -11.447 9.375 18.335 1.00 84.94 209 LEU A N 1
ATOM 1716 C CA . LEU A 1 209 ? -12.176 10.322 19.184 1.00 84.94 209 LEU A CA 1
ATOM 1717 C C . LEU A 1 209 ? -11.917 11.786 18.825 1.00 84.94 209 LEU A C 1
ATOM 1719 O O . LEU A 1 209 ? -12.818 12.621 18.960 1.00 84.94 209 LEU A O 1
ATOM 1723 N N . GLN A 1 210 ? -10.725 12.131 18.331 1.00 83.00 210 GLN A N 1
ATOM 1724 C CA . GLN A 1 210 ? -10.441 13.489 17.861 1.00 83.00 210 GLN A CA 1
ATOM 1725 C C . GLN A 1 210 ? -11.432 13.927 16.777 1.00 83.00 210 GLN A C 1
ATOM 1727 O O . GLN A 1 210 ? -11.921 15.059 16.833 1.00 83.00 210 GLN A O 1
ATOM 1732 N N . ASN A 1 211 ? -11.828 13.004 15.900 1.00 79.50 211 ASN A N 1
ATOM 1733 C CA . ASN A 1 211 ? -12.769 13.240 14.805 1.00 79.50 211 ASN A CA 1
ATOM 1734 C C . ASN A 1 211 ? -14.254 13.159 15.212 1.00 79.50 211 ASN A C 1
ATOM 1736 O O . ASN A 1 211 ? -15.131 13.446 14.399 1.00 79.50 211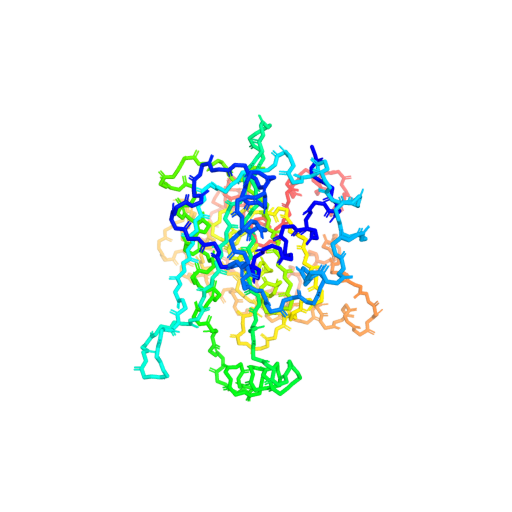 ASN A O 1
ATOM 1740 N N . VAL A 1 212 ? -14.560 12.805 16.464 1.00 83.25 212 VAL A N 1
ATOM 1741 C CA . VAL A 1 212 ? -15.934 12.770 16.983 1.00 83.25 212 VAL A CA 1
ATOM 1742 C C . VAL A 1 212 ? -16.379 14.174 17.391 1.00 83.25 212 VAL A C 1
ATOM 1744 O O . VAL A 1 212 ? -15.835 14.769 18.321 1.00 83.25 212 VAL A O 1
ATOM 1747 N N . SER A 1 213 ? -17.380 14.724 16.709 1.00 81.00 213 SER A N 1
ATOM 1748 C CA . SER A 1 213 ? -17.858 16.095 16.960 1.00 81.00 213 SER A CA 1
ATOM 1749 C C . SER A 1 213 ? -18.818 16.217 18.151 1.00 81.00 213 SER A C 1
ATOM 1751 O O . SER A 1 213 ? -18.940 17.293 18.733 1.00 81.00 213 SER A O 1
ATOM 1753 N N . SER A 1 214 ? -19.465 15.117 18.544 1.00 82.56 214 SER A N 1
ATOM 1754 C CA . SER A 1 214 ? -20.503 15.065 19.584 1.00 82.56 214 SER A CA 1
ATOM 1755 C C . SER A 1 214 ? -19.969 15.141 21.026 1.00 82.56 214 SER A C 1
ATOM 1757 O O . SER A 1 214 ? -20.752 15.273 21.972 1.00 82.56 214 SER A O 1
ATOM 1759 N N . LEU A 1 215 ? -18.644 15.083 21.205 1.00 87.00 215 LEU A N 1
ATOM 1760 C CA . LEU A 1 215 ? -17.973 15.012 22.504 1.00 87.00 215 LEU A CA 1
ATOM 1761 C C . LEU A 1 215 ? -17.140 16.261 22.810 1.00 87.00 215 LEU A C 1
ATOM 1763 O O . LEU A 1 215 ? -16.438 16.788 21.942 1.00 87.00 215 LEU A O 1
ATOM 1767 N N . THR A 1 216 ? -17.148 16.692 24.075 1.00 89.50 216 THR A N 1
ATOM 1768 C CA . THR A 1 216 ? -16.236 17.744 24.557 1.00 89.50 216 THR A CA 1
ATOM 1769 C C . THR A 1 216 ? -14.798 17.230 24.673 1.00 89.50 216 THR A C 1
ATOM 1771 O O . THR A 1 216 ? -14.546 16.025 24.640 1.00 89.50 216 THR A O 1
ATOM 1774 N N . LYS A 1 217 ? -13.827 18.137 24.844 1.00 88.44 217 LYS A N 1
ATOM 1775 C CA . LYS A 1 217 ? -12.418 17.756 25.045 1.00 88.44 217 LYS A CA 1
ATOM 1776 C C . LYS A 1 217 ? -12.229 16.889 26.291 1.00 88.44 217 LYS A C 1
ATOM 1778 O O . LYS A 1 217 ? -11.491 15.914 26.245 1.00 88.44 217 LYS A O 1
ATOM 1783 N N . GLU A 1 218 ? -12.921 17.219 27.375 1.00 88.56 218 GLU A N 1
ATOM 1784 C CA . GLU A 1 218 ? -12.872 16.481 28.638 1.00 88.56 218 GLU A CA 1
ATOM 1785 C C . GLU A 1 218 ? -13.449 15.072 28.471 1.00 88.56 218 GLU A C 1
ATOM 1787 O O . GLU A 1 218 ? -12.857 14.105 28.937 1.00 88.56 218 GLU A O 1
ATOM 1792 N N . GLN A 1 219 ? -14.565 14.944 27.747 1.00 89.50 219 GLN A N 1
ATOM 1793 C CA . GLN A 1 219 ? -15.178 13.648 27.453 1.00 89.50 219 GLN A CA 1
ATOM 1794 C C . GLN A 1 219 ? -14.283 12.778 26.565 1.00 89.50 219 GLN A C 1
ATOM 1796 O O . GLN A 1 219 ? -14.171 11.578 26.803 1.00 89.50 219 GLN A O 1
ATOM 1801 N N . LYS A 1 220 ? -13.618 13.376 25.567 1.00 89.38 220 LYS A N 1
ATOM 1802 C CA . LYS A 1 220 ? -12.625 12.675 24.741 1.00 89.38 220 LYS A CA 1
ATOM 1803 C C . LYS A 1 220 ? -11.469 12.167 25.593 1.00 89.38 220 LYS A C 1
ATOM 1805 O O . LYS A 1 220 ? -11.174 10.984 25.531 1.00 89.38 220 LYS A O 1
ATOM 1810 N N . TYR A 1 221 ? -10.902 13.015 26.450 1.00 87.25 221 TYR A N 1
ATOM 1811 C CA . TYR A 1 221 ? -9.824 12.625 27.362 1.00 87.25 221 TYR A CA 1
ATOM 1812 C C . TYR A 1 221 ? -10.230 11.463 28.284 1.00 87.25 221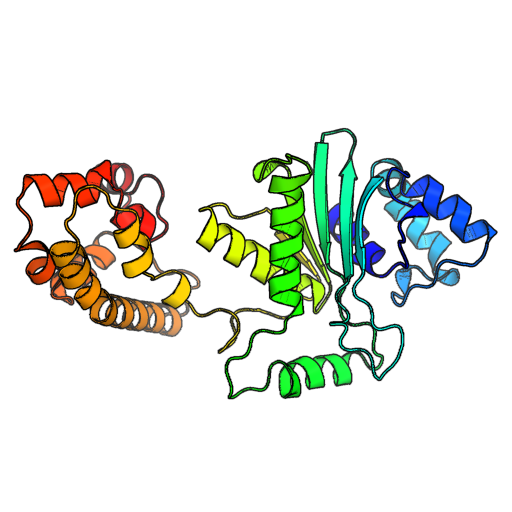 TYR A C 1
ATOM 1814 O O . TYR A 1 221 ? -9.484 10.505 28.443 1.00 87.25 221 TYR A O 1
ATOM 1822 N N . GLN A 1 222 ? -11.440 11.501 28.846 1.00 86.00 222 GLN A N 1
ATOM 1823 C CA . GLN A 1 222 ? -11.934 10.408 29.687 1.00 86.00 222 GLN A CA 1
ATOM 1824 C C . GLN A 1 222 ? -12.136 9.102 28.906 1.00 86.00 222 GLN A C 1
ATOM 1826 O O . GLN A 1 222 ? -11.878 8.031 29.443 1.00 86.00 222 GLN A O 1
ATOM 1831 N N . LEU A 1 223 ? -12.585 9.161 27.647 1.00 86.25 223 LEU A N 1
ATOM 1832 C CA . LEU A 1 223 ? -12.661 7.971 26.795 1.00 86.25 223 LEU A CA 1
ATOM 1833 C C . LEU A 1 223 ? -11.274 7.485 26.352 1.00 86.25 223 LEU A C 1
ATOM 1835 O O . LEU A 1 223 ? -11.094 6.287 26.177 1.00 86.25 223 LEU A O 1
ATOM 1839 N N . GLU A 1 224 ? -10.290 8.369 26.186 1.00 84.12 224 GLU A N 1
ATOM 1840 C CA . GLU A 1 224 ? -8.912 7.990 25.844 1.00 84.12 224 GLU A CA 1
ATOM 1841 C C . GLU A 1 224 ? -8.275 7.095 26.918 1.00 84.12 224 GLU A C 1
ATOM 1843 O O . GLU A 1 224 ? -7.497 6.208 26.576 1.00 84.12 224 GLU A O 1
ATOM 1848 N N . GLU A 1 225 ? -8.665 7.232 28.191 1.00 84.75 225 GLU A N 1
ATOM 1849 C CA . GLU A 1 225 ? -8.222 6.334 29.271 1.00 84.75 225 GLU A CA 1
ATOM 1850 C C . GLU A 1 225 ? -8.643 4.867 29.048 1.00 84.75 225 GLU A C 1
ATOM 1852 O O . GLU A 1 225 ? -8.002 3.956 29.572 1.00 84.75 225 GLU A O 1
ATOM 1857 N N . PHE A 1 226 ? -9.677 4.606 28.238 1.00 85.81 226 PHE A N 1
ATOM 1858 C CA . PHE A 1 226 ? -10.063 3.245 27.851 1.00 85.81 226 PHE A CA 1
ATOM 1859 C C . PHE A 1 226 ? -9.052 2.593 26.891 1.00 85.81 226 PHE A C 1
ATOM 1861 O O . PHE A 1 226 ? -9.035 1.369 26.753 1.00 85.81 226 PHE A O 1
ATOM 1868 N N . ASN A 1 227 ? -8.196 3.374 26.225 1.00 84.44 227 ASN A N 1
ATOM 1869 C CA . ASN A 1 227 ? -7.316 2.875 25.170 1.00 84.44 227 ASN A CA 1
ATOM 1870 C C . ASN A 1 227 ? -6.357 1.781 25.666 1.00 84.44 227 ASN A C 1
ATOM 1872 O O . ASN A 1 227 ? -6.170 0.782 24.976 1.00 84.44 227 ASN A O 1
ATOM 1876 N N . GLU A 1 228 ? -5.792 1.923 26.868 1.00 83.31 228 GLU A N 1
ATOM 1877 C CA . GLU A 1 228 ? -4.911 0.898 27.448 1.00 83.31 228 GLU A CA 1
ATOM 1878 C C . GLU A 1 228 ? -5.666 -0.416 27.694 1.00 83.31 228 GLU A C 1
ATOM 1880 O O . GLU A 1 228 ? -5.234 -1.480 27.248 1.00 83.31 228 GLU A O 1
ATOM 1885 N N . GLU A 1 229 ? -6.839 -0.350 28.328 1.00 86.88 229 GLU A N 1
ATOM 1886 C CA . GLU A 1 229 ? -7.647 -1.535 28.638 1.00 86.88 229 GLU A CA 1
ATOM 1887 C C . GLU A 1 229 ? -8.154 -2.228 27.363 1.00 86.88 229 GLU A C 1
ATOM 1889 O O . GLU A 1 229 ? -8.174 -3.462 27.275 1.00 86.88 229 GLU A O 1
ATOM 1894 N N . TYR A 1 230 ? -8.504 -1.440 26.344 1.00 85.31 230 TYR A N 1
ATOM 1895 C CA . TYR A 1 230 ? -8.856 -1.933 25.019 1.00 85.31 230 TYR A CA 1
ATOM 1896 C C . TYR A 1 230 ? -7.687 -2.666 24.349 1.00 85.31 230 TYR A C 1
ATOM 1898 O O . TYR A 1 230 ? -7.849 -3.798 23.883 1.00 85.31 230 TYR A O 1
ATOM 1906 N N . GLN A 1 231 ? -6.498 -2.059 24.333 1.00 84.31 231 GLN A N 1
ATOM 1907 C CA . GLN A 1 231 ? -5.304 -2.650 23.728 1.00 84.31 231 GLN A CA 1
ATOM 1908 C C . GLN A 1 231 ? -4.868 -3.929 24.449 1.00 84.31 231 GLN A C 1
ATOM 1910 O O . GLN A 1 231 ? -4.490 -4.908 23.795 1.00 84.31 231 GLN A O 1
ATOM 1915 N N . GLU A 1 232 ? -4.965 -3.969 25.779 1.00 87.19 232 GLU A N 1
ATOM 1916 C CA . GLU A 1 232 ? -4.719 -5.181 26.557 1.00 87.19 232 GLU A CA 1
ATOM 1917 C C . GLU A 1 232 ? -5.720 -6.287 26.219 1.00 87.19 232 GLU A C 1
ATOM 1919 O O . GLU A 1 232 ? -5.327 -7.435 25.988 1.00 87.19 232 GLU A O 1
ATOM 1924 N N . PHE A 1 233 ? -7.015 -5.958 26.176 1.00 90.12 233 PHE A N 1
ATOM 1925 C CA . PHE A 1 233 ? -8.059 -6.910 25.812 1.00 90.12 233 PHE A CA 1
ATOM 1926 C C . PHE A 1 233 ? -7.811 -7.492 24.420 1.00 90.12 233 PHE A C 1
ATOM 1928 O O . PHE A 1 233 ? -7.773 -8.716 24.264 1.00 90.12 233 PHE A O 1
ATOM 1935 N N . PHE A 1 234 ? -7.573 -6.630 23.432 1.00 88.06 234 PHE A N 1
ATOM 1936 C CA . PHE A 1 234 ? -7.328 -7.058 22.062 1.00 88.06 234 PHE A CA 1
ATOM 1937 C C . PHE A 1 234 ? -6.067 -7.920 21.962 1.00 88.06 234 PHE A C 1
ATOM 1939 O O . PHE A 1 234 ? -6.081 -8.968 21.317 1.00 88.06 234 PHE A O 1
ATOM 1946 N N . SER A 1 235 ? -4.996 -7.543 22.665 1.00 85.06 235 SER A N 1
ATOM 1947 C CA . SER A 1 235 ? -3.762 -8.333 22.725 1.00 85.06 235 SER A CA 1
ATOM 1948 C C . SER A 1 235 ? -4.015 -9.736 23.276 1.00 85.06 235 SER A C 1
ATOM 1950 O O . SER A 1 235 ? -3.529 -10.711 22.703 1.00 85.06 235 SER A O 1
ATOM 1952 N N . ARG A 1 236 ? -4.815 -9.872 24.343 1.00 90.50 236 ARG A N 1
ATOM 1953 C CA . ARG A 1 236 ? -5.194 -11.184 24.899 1.00 90.50 236 ARG A CA 1
ATOM 1954 C C . ARG A 1 236 ? -5.999 -12.016 23.904 1.00 90.50 236 ARG A C 1
ATOM 1956 O O . ARG A 1 236 ? -5.713 -13.199 23.738 1.00 90.50 236 ARG A O 1
ATOM 1963 N N . GLU A 1 237 ? -6.989 -11.426 23.241 1.00 90.81 237 GLU A N 1
ATOM 1964 C CA . GLU A 1 237 ? -7.814 -12.138 22.257 1.00 90.81 237 GLU A CA 1
ATOM 1965 C C . GLU A 1 237 ? -6.999 -12.565 21.026 1.00 90.81 237 GLU A C 1
ATOM 1967 O O . GLU A 1 237 ? -7.137 -13.690 20.545 1.00 90.81 237 GLU A O 1
ATOM 1972 N N . TYR A 1 238 ? -6.075 -11.716 20.576 1.00 86.19 238 TYR A N 1
ATOM 1973 C CA . TYR A 1 238 ? -5.143 -12.033 19.499 1.00 86.19 238 TYR A CA 1
ATOM 1974 C C . TYR A 1 238 ? -4.182 -13.175 19.864 1.00 86.19 238 TYR A C 1
ATOM 1976 O O . TYR A 1 238 ? -3.928 -14.053 19.037 1.00 86.19 238 TYR A O 1
ATOM 1984 N N . GLN A 1 239 ? -3.673 -13.220 21.101 1.00 87.19 239 GLN A N 1
ATOM 1985 C CA . GLN A 1 239 ? -2.845 -14.346 21.551 1.00 87.19 239 GLN A CA 1
ATOM 1986 C C . GLN A 1 239 ? -3.642 -15.652 21.607 1.00 87.19 239 GLN A C 1
ATOM 1988 O O . GLN A 1 239 ? -3.185 -16.654 21.066 1.00 87.19 239 GLN A O 1
ATOM 1993 N N . LYS A 1 240 ? -4.875 -15.637 22.134 1.00 90.69 240 LYS A N 1
ATOM 1994 C CA . LYS A 1 240 ? -5.756 -16.823 22.116 1.00 90.69 240 LYS A CA 1
ATOM 1995 C C . LYS A 1 240 ? -6.012 -17.329 20.696 1.00 90.69 240 LYS A C 1
ATOM 1997 O O . LYS A 1 240 ? -6.029 -18.534 20.462 1.00 90.69 240 LYS A O 1
ATOM 2002 N N . MET A 1 241 ? -6.218 -16.418 19.743 1.00 91.25 241 MET A N 1
ATOM 2003 C CA . MET A 1 241 ? -6.368 -16.757 18.326 1.00 91.25 241 MET A CA 1
ATOM 2004 C C . MET A 1 241 ? -5.116 -17.470 17.793 1.00 91.25 241 MET A C 1
ATOM 2006 O O . MET A 1 241 ? -5.245 -18.526 17.170 1.00 91.25 241 MET A O 1
ATOM 2010 N N . LYS A 1 242 ? -3.920 -16.931 18.073 1.00 85.81 242 LYS A N 1
ATOM 2011 C CA . LYS A 1 242 ? -2.641 -17.545 17.681 1.00 85.81 242 LYS A CA 1
ATOM 2012 C C . LYS A 1 242 ? -2.437 -18.924 18.298 1.00 85.81 242 LYS A C 1
ATOM 2014 O O . LYS A 1 242 ? -2.080 -19.854 17.584 1.00 85.81 242 LYS A O 1
ATOM 2019 N N . GLU A 1 243 ? -2.678 -19.059 19.598 1.00 91.88 243 GLU A N 1
ATOM 2020 C CA . GLU A 1 243 ? -2.566 -20.327 20.330 1.00 91.88 243 GLU A CA 1
ATOM 2021 C C . GLU A 1 243 ? -3.531 -21.388 19.785 1.00 91.88 243 GLU A C 1
ATOM 2023 O O . GLU A 1 243 ? -3.195 -22.568 19.730 1.00 91.88 243 GLU A O 1
ATOM 2028 N N . ALA A 1 244 ? -4.707 -20.964 19.316 1.00 92.19 244 ALA A N 1
ATOM 2029 C CA . ALA A 1 244 ? -5.685 -21.827 18.662 1.00 92.19 244 ALA A CA 1
ATOM 2030 C C . ALA A 1 244 ? -5.366 -22.135 17.183 1.00 92.19 244 ALA A C 1
ATOM 2032 O O . ALA A 1 244 ? -6.153 -22.822 16.533 1.00 92.19 244 ALA A O 1
ATOM 2033 N N . GLY A 1 245 ? -4.264 -21.613 16.631 1.00 90.00 245 GLY A N 1
ATOM 2034 C CA . GLY A 1 245 ? -3.877 -21.813 15.231 1.00 90.00 245 GLY A CA 1
ATOM 2035 C C . GLY A 1 245 ? -4.823 -21.159 14.219 1.00 90.00 245 GLY A C 1
ATOM 2036 O O . GLY A 1 245 ? -4.895 -21.604 13.076 1.00 90.00 245 GLY A O 1
ATOM 2037 N N . LYS A 1 246 ? -5.582 -20.136 14.627 1.00 89.12 246 LYS A N 1
ATOM 2038 C CA . LYS A 1 246 ? -6.495 -19.412 13.736 1.00 89.12 246 LYS A CA 1
ATOM 2039 C C . LYS A 1 246 ? -5.760 -18.293 13.002 1.00 89.12 246 LYS A C 1
ATOM 2041 O O . LYS A 1 246 ? -4.934 -17.597 13.587 1.00 89.12 246 LYS A O 1
ATOM 2046 N N . GLU A 1 247 ? -6.114 -18.088 11.736 1.00 81.50 247 GLU A N 1
ATOM 2047 C CA . GLU A 1 247 ? -5.543 -17.022 10.898 1.00 81.50 247 GLU A CA 1
ATOM 2048 C C . GLU A 1 247 ? -6.182 -15.652 11.165 1.00 81.50 247 GLU A C 1
ATOM 2050 O O . GLU A 1 247 ? -5.537 -14.618 10.986 1.00 81.50 247 GLU A O 1
ATOM 2055 N N . HIS A 1 248 ? -7.435 -15.642 11.631 1.00 81.44 248 HIS A N 1
ATOM 2056 C CA . HIS A 1 248 ? -8.226 -14.428 11.815 1.00 81.44 248 HIS A CA 1
ATOM 2057 C C . HIS A 1 248 ? -8.915 -14.386 13.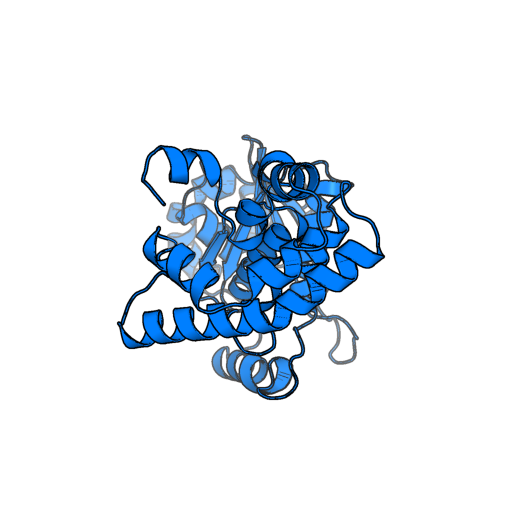177 1.00 81.44 248 HIS A C 1
ATOM 2059 O O . HIS A 1 248 ? -9.412 -15.400 13.685 1.00 81.44 248 HIS A O 1
ATOM 2065 N N . LEU A 1 249 ? -8.977 -13.180 13.745 1.00 84.19 249 LEU A N 1
ATOM 2066 C CA . LEU A 1 249 ? -9.764 -12.903 14.934 1.00 84.19 249 LEU A CA 1
ATOM 2067 C C . LEU A 1 249 ? -11.233 -12.786 14.519 1.00 84.19 249 LEU A C 1
ATOM 2069 O O . LEU A 1 249 ? -11.577 -11.982 13.658 1.00 84.19 249 LEU A O 1
ATOM 2073 N N . LEU A 1 250 ? -12.091 -13.603 15.126 1.00 84.81 250 LEU A N 1
ATOM 2074 C CA . LEU A 1 250 ? -13.530 -13.556 14.882 1.00 84.81 250 LEU A CA 1
ATOM 2075 C C . LEU A 1 250 ? -14.152 -12.508 15.801 1.00 84.81 250 LEU A C 1
ATOM 2077 O O . LEU A 1 250 ? -14.109 -12.648 17.024 1.00 84.81 250 LEU A O 1
ATOM 2081 N N . LEU A 1 251 ? -14.725 -11.472 15.199 1.00 85.12 251 LEU A N 1
ATOM 2082 C CA . LEU A 1 251 ? -15.392 -10.377 15.897 1.00 85.12 251 LEU A CA 1
ATOM 2083 C C . LEU A 1 251 ? -16.883 -10.703 16.056 1.00 85.12 251 LEU A C 1
ATOM 2085 O O . LEU A 1 251 ? -17.723 -9.985 15.555 1.00 85.12 251 LEU A O 1
ATOM 2089 N N . ASP A 1 252 ? -17.214 -11.825 16.692 1.00 84.75 252 ASP A N 1
ATOM 2090 C CA . ASP A 1 252 ? -18.598 -12.293 16.864 1.00 84.75 252 ASP A CA 1
ATOM 2091 C C . ASP A 1 252 ? -19.262 -11.782 18.161 1.00 84.75 252 ASP A C 1
ATOM 2093 O O . ASP A 1 252 ? -18.636 -11.128 19.004 1.00 84.75 252 ASP A O 1
ATOM 2097 N N . ALA A 1 253 ? -20.525 -12.152 18.385 1.00 83.25 253 ALA A N 1
ATOM 2098 C CA . ALA A 1 253 ? -21.278 -11.756 19.578 1.00 83.25 253 ALA A CA 1
ATOM 2099 C C . ALA A 1 253 ? -20.566 -12.158 20.872 1.00 83.25 253 ALA A C 1
ATOM 2101 O O . ALA A 1 253 ? -20.642 -11.471 21.896 1.00 83.25 253 ALA A O 1
ATOM 2102 N N . ALA A 1 254 ? -19.846 -13.283 20.843 1.00 88.12 254 ALA A N 1
ATOM 2103 C CA . ALA A 1 254 ? -19.083 -13.749 21.983 1.00 88.12 254 ALA A CA 1
ATOM 2104 C C . ALA A 1 254 ? -17.852 -12.863 22.229 1.00 88.12 254 ALA A C 1
ATOM 2106 O O . ALA A 1 254 ? -17.532 -12.611 23.392 1.00 88.12 254 ALA A O 1
ATOM 2107 N N . PHE A 1 255 ? -17.176 -12.385 21.182 1.00 89.38 255 PHE A N 1
ATOM 2108 C CA . PHE A 1 255 ? -16.101 -11.399 21.278 1.00 89.38 255 PHE A CA 1
ATOM 2109 C C . PHE A 1 255 ? -16.597 -10.104 21.919 1.00 89.38 255 PHE A C 1
ATOM 2111 O O . PHE A 1 255 ? -16.032 -9.682 22.929 1.00 89.38 255 PHE A O 1
ATOM 2118 N N . PHE A 1 256 ? -17.702 -9.531 21.433 1.00 85.25 256 PHE A N 1
ATOM 2119 C CA . PHE A 1 256 ? -18.266 -8.311 22.020 1.00 85.25 256 PHE A CA 1
ATOM 2120 C C . PHE A 1 256 ? -18.729 -8.528 23.459 1.00 85.25 256 PHE A C 1
ATOM 2122 O O . PHE A 1 256 ? -18.417 -7.729 24.340 1.00 85.25 256 PHE A O 1
ATOM 2129 N N . LYS A 1 257 ? -19.368 -9.661 23.768 1.00 87.25 257 LYS A N 1
ATOM 2130 C CA . LYS A 1 257 ? -19.717 -10.005 25.153 1.00 87.25 257 LYS A CA 1
ATOM 2131 C C . LYS A 1 257 ? -18.483 -10.082 26.058 1.00 87.25 257 LYS A C 1
ATOM 2133 O O . LYS A 1 257 ? -18.540 -9.647 27.210 1.00 87.25 257 LYS A O 1
ATOM 2138 N N . ARG A 1 258 ? -17.362 -10.625 25.567 1.00 91.62 258 ARG A N 1
ATOM 2139 C CA . ARG A 1 258 ? -16.089 -10.628 26.305 1.00 91.62 258 ARG A CA 1
ATOM 2140 C C . ARG A 1 258 ? -15.528 -9.219 26.459 1.00 91.62 258 ARG A C 1
ATOM 2142 O O . ARG A 1 258 ? -15.114 -8.897 27.563 1.00 91.62 258 ARG A O 1
ATOM 2149 N N . LEU A 1 259 ? -15.584 -8.378 25.428 1.00 89.19 259 LEU A N 1
ATOM 2150 C CA . LEU A 1 259 ? -15.162 -6.977 25.508 1.00 89.19 259 LEU A CA 1
ATOM 2151 C C . LEU A 1 259 ? -15.904 -6.249 26.635 1.00 89.19 259 LEU A C 1
ATOM 2153 O O . LEU A 1 259 ? -15.267 -5.713 27.534 1.00 89.19 259 LEU A O 1
ATOM 2157 N N . TYR A 1 260 ? -17.237 -6.301 26.649 1.00 86.44 260 TYR A N 1
ATOM 2158 C CA . TYR A 1 260 ? -18.041 -5.634 27.680 1.00 86.44 260 TYR A CA 1
ATOM 2159 C C . TYR A 1 260 ? -17.849 -6.223 29.085 1.00 86.44 260 TYR A C 1
ATOM 2161 O O . TYR A 1 260 ? -17.871 -5.486 30.062 1.00 86.44 260 TYR A O 1
ATOM 2169 N N . SER A 1 261 ? -17.662 -7.542 29.210 1.00 88.69 261 SER A N 1
ATOM 2170 C CA . SER A 1 261 ? -17.527 -8.193 30.527 1.00 88.69 261 SER A CA 1
ATOM 2171 C C . SER A 1 261 ? -16.110 -8.171 31.105 1.00 88.69 261 SER A C 1
ATOM 2173 O O . SER A 1 261 ? -15.953 -8.289 32.318 1.00 88.69 261 SER A O 1
ATOM 2175 N N . GLN A 1 262 ? -15.082 -8.061 30.260 1.00 91.00 262 GLN A N 1
ATOM 2176 C CA . GLN A 1 262 ? -13.669 -8.107 30.660 1.00 91.00 262 GLN A CA 1
ATOM 2177 C C . GLN A 1 262 ? -12.985 -6.743 30.619 1.00 91.00 262 GLN A C 1
ATOM 2179 O O . GLN A 1 262 ? -11.820 -6.653 31.004 1.00 91.00 262 GLN A O 1
ATOM 2184 N N . THR A 1 263 ? -13.681 -5.710 30.151 1.00 88.44 263 THR A N 1
ATOM 2185 C CA . THR A 1 263 ? -13.212 -4.328 30.211 1.00 88.44 263 THR A CA 1
ATOM 2186 C C . THR A 1 263 ? -14.191 -3.468 30.995 1.00 88.44 263 THR A C 1
ATOM 2188 O O . THR A 1 263 ? -15.360 -3.818 31.158 1.00 88.44 263 THR A O 1
ATOM 2191 N N . LYS A 1 264 ? -13.742 -2.309 31.469 1.00 83.44 264 LYS A N 1
ATOM 2192 C CA . LYS A 1 264 ? -14.580 -1.340 32.173 1.00 83.44 264 LYS A CA 1
ATOM 2193 C C . LYS A 1 264 ? -15.214 -0.333 31.223 1.00 83.44 264 LYS A C 1
ATOM 2195 O O . LYS A 1 264 ? -15.540 0.765 31.665 1.00 83.44 264 LYS A O 1
ATOM 2200 N N . ILE A 1 265 ? -15.434 -0.681 29.953 1.00 83.75 265 ILE A N 1
ATOM 2201 C CA . ILE A 1 265 ? -15.948 0.261 28.950 1.00 83.75 265 ILE A CA 1
ATOM 2202 C C . ILE A 1 265 ? -17.226 0.986 29.395 1.00 83.75 265 ILE A C 1
ATOM 2204 O O . ILE A 1 265 ? -17.379 2.185 29.175 1.00 83.75 265 ILE A O 1
ATOM 2208 N N . GLU A 1 266 ? -18.110 0.303 30.124 1.00 83.50 266 GLU A N 1
ATOM 2209 C CA . GLU A 1 266 ? -19.310 0.926 30.684 1.00 83.50 266 GLU A CA 1
ATOM 2210 C C . GLU A 1 266 ? -18.984 2.090 31.631 1.00 83.50 266 GLU A C 1
ATOM 2212 O O . GLU A 1 266 ? -19.693 3.091 31.631 1.00 83.50 266 GLU A O 1
ATOM 2217 N N . ASN A 1 267 ? -17.907 2.004 32.419 1.00 85.88 267 ASN A N 1
ATOM 2218 C CA . ASN A 1 267 ? -17.474 3.094 33.298 1.00 85.88 267 ASN A CA 1
ATOM 2219 C C . ASN A 1 267 ? -17.037 4.326 32.506 1.00 85.88 267 ASN A C 1
ATOM 2221 O O . ASN A 1 267 ? -17.321 5.444 32.932 1.00 85.88 267 ASN A O 1
ATOM 2225 N N . TYR A 1 268 ? -16.426 4.113 31.344 1.00 82.94 268 TYR A N 1
ATOM 2226 C CA . TYR A 1 268 ? -16.035 5.178 30.430 1.00 82.94 268 TYR A CA 1
ATOM 2227 C C . TYR A 1 268 ? -17.224 5.726 29.626 1.00 82.94 268 TYR A C 1
ATOM 2229 O O . TYR A 1 268 ? -17.164 6.834 29.126 1.00 82.94 268 TYR A O 1
ATOM 2237 N N . PHE A 1 269 ? -18.359 5.031 29.542 1.00 84.88 269 PHE A N 1
ATOM 2238 C CA . PHE A 1 269 ? -19.575 5.615 28.957 1.00 84.88 269 PHE A CA 1
ATOM 2239 C C . PHE A 1 269 ? -20.495 6.295 29.977 1.00 84.88 269 PHE A C 1
ATOM 2241 O O . PHE A 1 269 ? -21.341 7.099 29.588 1.00 84.88 269 PHE A O 1
ATOM 2248 N N . LYS A 1 270 ? -20.328 6.048 31.284 1.00 85.94 270 LYS A N 1
ATOM 2249 C CA . LYS A 1 270 ? -21.221 6.570 32.342 1.00 85.94 270 LYS A CA 1
ATOM 2250 C C . LYS A 1 270 ? -21.311 8.096 32.423 1.00 85.94 270 LYS A C 1
ATOM 2252 O O . LYS A 1 270 ? -22.324 8.597 32.903 1.00 85.94 270 LYS A O 1
ATOM 2257 N N . PHE A 1 271 ? -20.291 8.831 31.983 1.00 86.19 271 PHE A N 1
ATOM 2258 C CA . PHE A 1 271 ? -20.316 10.300 31.965 1.00 86.19 271 PHE A CA 1
ATOM 2259 C C . PHE A 1 271 ? -20.990 10.887 30.715 1.00 86.19 271 PHE A C 1
ATOM 2261 O O . PHE A 1 271 ? -21.215 12.095 30.644 1.00 86.19 271 PHE A O 1
ATOM 2268 N N . LEU A 1 272 ? -21.320 10.049 29.730 1.00 88.94 272 LEU A N 1
ATOM 2269 C CA . LEU A 1 272 ? -22.095 10.436 28.559 1.00 88.94 272 LEU A CA 1
ATOM 2270 C C . LEU A 1 272 ? -23.586 10.248 28.841 1.00 88.94 272 LEU A C 1
ATOM 2272 O O . LEU A 1 272 ? -24.007 9.231 29.397 1.00 88.94 272 LEU A O 1
ATOM 2276 N N . SER A 1 273 ? -24.407 11.202 28.401 1.00 89.50 273 SER A N 1
ATOM 2277 C CA . SER A 1 273 ? -25.859 10.997 28.354 1.00 89.50 273 SER A CA 1
ATOM 2278 C C . SER A 1 273 ? -26.215 9.837 27.415 1.00 89.50 273 SER A C 1
ATOM 2280 O O . SER A 1 273 ? -25.470 9.538 26.482 1.00 89.50 273 SER A O 1
ATOM 2282 N N . LYS A 1 274 ? -27.384 9.208 27.602 1.00 87.69 274 LYS A N 1
ATOM 2283 C CA . LYS A 1 274 ? -27.858 8.142 26.695 1.00 87.69 274 LYS A CA 1
ATOM 2284 C C . LYS A 1 274 ? -27.860 8.582 25.230 1.00 87.69 274 LYS A C 1
ATOM 2286 O O . LYS A 1 274 ? -27.408 7.836 24.373 1.00 87.69 274 LYS A O 1
ATOM 2291 N N . THR A 1 275 ? -28.289 9.814 24.964 1.00 89.31 275 THR A N 1
ATOM 2292 C CA . THR A 1 275 ? -28.284 10.395 23.617 1.00 89.31 275 THR A CA 1
ATOM 2293 C C . THR A 1 275 ? -26.870 10.523 23.051 1.00 89.31 275 THR A C 1
ATOM 2295 O O . THR A 1 275 ? -26.654 10.200 21.891 1.00 89.31 275 THR A O 1
ATOM 2298 N N . GLN A 1 276 ? -25.888 10.935 23.862 1.00 89.12 276 GLN A N 1
ATOM 2299 C CA . GLN A 1 276 ? -24.486 10.993 23.431 1.00 89.12 276 GLN A CA 1
ATOM 2300 C C . GLN A 1 276 ? -23.899 9.606 23.180 1.00 89.12 276 GLN A C 1
ATOM 2302 O O . GLN A 1 276 ? -23.148 9.442 22.228 1.00 89.12 276 GLN A O 1
ATOM 2307 N N . GLN A 1 277 ? -24.246 8.605 23.994 1.00 87.81 277 GLN A N 1
ATOM 2308 C CA . GLN A 1 277 ? -23.828 7.223 23.748 1.00 87.81 277 GLN A CA 1
ATOM 2309 C C . GLN A 1 277 ? -24.415 6.711 22.428 1.00 87.81 277 GLN A C 1
ATOM 2311 O O . GLN A 1 277 ? -23.686 6.201 21.588 1.00 87.81 277 GLN A O 1
ATOM 2316 N N . GLU A 1 278 ? -25.716 6.896 22.199 1.00 85.62 278 GLU A N 1
ATOM 2317 C CA . GLU A 1 278 ? -26.359 6.509 20.939 1.00 85.62 278 GLU A CA 1
ATOM 2318 C C . GLU A 1 278 ? -25.730 7.218 19.739 1.00 85.62 278 GLU A C 1
ATOM 2320 O O . GLU A 1 278 ? -25.444 6.572 18.736 1.00 85.62 278 GLU A O 1
ATOM 2325 N N . GLN A 1 279 ? -25.454 8.518 19.851 1.00 87.81 279 GLN A N 1
ATOM 2326 C CA . GLN A 1 279 ? -24.821 9.296 18.792 1.00 87.81 279 GLN A CA 1
ATOM 2327 C C . GLN A 1 279 ? -23.389 8.826 18.507 1.00 87.81 279 GLN A C 1
ATOM 2329 O O . GLN A 1 279 ? -23.065 8.534 17.357 1.00 87.81 279 GLN A O 1
ATOM 2334 N N . LEU A 1 280 ? -22.571 8.666 19.550 1.00 86.31 280 LEU A N 1
ATOM 2335 C CA . LEU A 1 280 ? -21.189 8.203 19.446 1.00 86.31 280 LEU A CA 1
ATOM 2336 C C . LEU A 1 280 ? -21.104 6.849 18.747 1.00 86.31 280 LEU A C 1
ATOM 2338 O O . LEU A 1 280 ? -20.256 6.616 17.884 1.00 86.31 280 LEU A O 1
ATOM 2342 N N . ILE A 1 281 ? -21.983 5.931 19.136 1.00 82.31 281 ILE A N 1
ATOM 2343 C CA . ILE A 1 281 ? -21.916 4.604 18.574 1.00 82.31 281 ILE A CA 1
ATOM 2344 C C . ILE A 1 281 ? -22.564 4.614 17.175 1.00 82.31 281 ILE A C 1
ATOM 2346 O O . ILE A 1 281 ? -21.957 4.064 16.269 1.00 82.31 281 ILE A O 1
ATOM 2350 N N . GLN A 1 282 ? -23.772 5.167 16.970 1.00 81.75 282 GLN A N 1
ATOM 2351 C CA . GLN A 1 282 ? -24.558 5.002 15.724 1.00 81.75 282 GLN A CA 1
ATOM 2352 C C . GLN A 1 282 ? -24.224 6.006 14.622 1.00 81.75 282 GLN A C 1
ATOM 2354 O O . GLN A 1 282 ? -24.264 5.642 13.453 1.00 81.75 282 GLN A O 1
ATOM 2359 N N . GLN A 1 283 ? -23.957 7.263 14.979 1.00 82.69 283 GLN A N 1
ATOM 2360 C CA . GLN A 1 283 ? -23.717 8.340 14.011 1.00 82.69 283 GLN A CA 1
ATOM 2361 C C . GLN A 1 283 ? -22.228 8.595 13.814 1.00 82.69 283 GLN A C 1
ATOM 2363 O O . GLN A 1 283 ? -21.782 8.826 12.697 1.00 82.69 283 GLN A O 1
ATOM 2368 N N . ASP A 1 284 ? -21.445 8.539 14.892 1.00 84.69 284 ASP A N 1
ATOM 2369 C CA . ASP A 1 284 ? -19.994 8.703 14.806 1.00 84.69 284 ASP A CA 1
ATOM 2370 C C . ASP A 1 284 ? -19.271 7.379 14.485 1.00 84.69 284 ASP A C 1
ATOM 2372 O O . ASP A 1 284 ? -18.054 7.383 14.272 1.00 84.69 284 ASP A O 1
ATOM 2376 N N . HIS A 1 285 ? -20.020 6.272 14.379 1.00 85.69 285 HIS A N 1
ATOM 2377 C CA . HIS A 1 285 ? -19.557 4.954 13.939 1.00 85.69 285 HIS A CA 1
ATOM 2378 C C . HIS A 1 285 ? -18.355 4.430 14.743 1.00 85.69 285 HIS A C 1
ATOM 2380 O O . HIS A 1 285 ? -17.435 3.836 14.179 1.00 85.69 285 HIS A O 1
ATOM 2386 N N . LEU A 1 286 ? -18.344 4.651 16.067 1.00 84.88 286 LEU A N 1
ATOM 2387 C CA . LEU A 1 286 ? -17.197 4.321 16.922 1.00 84.88 286 LEU A CA 1
ATOM 2388 C C . LEU A 1 286 ? -16.716 2.876 16.729 1.00 84.88 286 LEU A C 1
ATOM 2390 O O . LEU A 1 286 ? -15.531 2.656 16.507 1.00 84.88 286 LEU A O 1
ATOM 2394 N N . TRP A 1 287 ? -17.622 1.898 16.788 1.00 82.62 287 TRP A N 1
ATOM 2395 C CA . TRP A 1 287 ? -17.246 0.487 16.672 1.00 82.62 287 TRP A CA 1
ATOM 2396 C C . TRP A 1 287 ? -16.792 0.087 15.275 1.00 82.62 287 TRP A C 1
ATOM 2398 O O . TRP A 1 287 ? -15.878 -0.722 15.154 1.00 82.62 287 TRP A O 1
ATOM 2408 N N . GLU A 1 288 ? -17.380 0.677 14.237 1.00 85.56 288 GLU A N 1
ATOM 2409 C CA . GLU A 1 288 ? -16.955 0.441 12.855 1.00 85.56 288 GLU A CA 1
ATOM 2410 C C . GLU A 1 288 ? -15.518 0.906 12.659 1.00 85.56 288 GLU A C 1
ATOM 2412 O O . GLU A 1 288 ? -14.706 0.158 12.134 1.00 85.56 288 GLU A O 1
ATOM 2417 N N . LYS A 1 289 ? -15.188 2.100 13.164 1.00 83.25 289 LYS A N 1
ATOM 2418 C CA . LYS A 1 289 ? -13.839 2.672 13.086 1.00 83.25 289 LYS A CA 1
ATOM 2419 C C . LYS A 1 289 ? -12.838 1.932 13.967 1.00 83.25 289 LYS A C 1
ATOM 2421 O O . LYS A 1 289 ? -11.702 1.736 13.564 1.00 83.25 289 LYS A O 1
ATOM 2426 N N . LEU A 1 290 ? -13.247 1.536 15.173 1.00 81.69 290 LEU A N 1
ATOM 2427 C CA . LEU A 1 290 ? -12.351 0.892 16.135 1.00 81.69 290 LEU A CA 1
ATOM 2428 C C . LEU A 1 290 ? -11.989 -0.541 15.725 1.00 81.69 290 LEU A C 1
ATOM 2430 O O . LEU A 1 290 ? -10.890 -1.000 16.016 1.00 81.69 290 LEU A O 1
ATOM 2434 N N . PHE A 1 291 ? -12.910 -1.248 15.070 1.00 81.25 291 PHE A N 1
ATOM 2435 C CA . PHE A 1 291 ? -12.716 -2.638 14.657 1.00 81.25 291 PHE A CA 1
ATOM 2436 C C . PHE A 1 291 ? -12.531 -2.827 13.150 1.00 81.25 291 PHE A C 1
ATOM 2438 O O . PHE A 1 291 ? -12.384 -3.968 12.716 1.00 81.25 291 PHE A O 1
ATOM 2445 N N . ASP A 1 292 ? -12.554 -1.742 12.375 1.00 79.19 292 ASP A N 1
ATOM 2446 C CA . ASP A 1 292 ? -12.558 -1.759 10.908 1.00 79.19 292 ASP A CA 1
ATOM 2447 C C . ASP A 1 292 ? -13.652 -2.692 10.336 1.00 79.19 292 ASP A C 1
ATOM 2449 O O . ASP A 1 292 ? -13.430 -3.529 9.461 1.00 79.19 292 ASP A O 1
ATOM 2453 N N . ILE A 1 293 ? -14.868 -2.592 10.892 1.00 80.19 293 ILE A N 1
ATOM 2454 C CA . ILE A 1 293 ? -16.034 -3.383 10.470 1.00 80.19 293 ILE A CA 1
ATOM 2455 C C . ILE A 1 293 ? -17.039 -2.470 9.780 1.00 80.19 293 ILE A C 1
ATOM 2457 O O . ILE A 1 293 ? -17.717 -1.677 10.429 1.00 80.19 293 ILE A O 1
ATOM 2461 N N . GLN A 1 294 ? -17.227 -2.644 8.475 1.00 80.38 294 GLN A N 1
ATOM 2462 C CA . GLN A 1 294 ? -18.289 -1.940 7.756 1.00 80.38 294 GLN A CA 1
ATOM 2463 C C . GLN A 1 294 ? -19.682 -2.439 8.163 1.00 80.38 294 GLN A C 1
ATOM 2465 O O . GLN A 1 294 ? -19.918 -3.647 8.264 1.00 80.38 294 GLN A O 1
ATOM 2470 N N . ASN A 1 295 ? -20.625 -1.503 8.312 1.00 79.44 295 ASN A N 1
ATOM 2471 C CA . ASN A 1 295 ? -22.032 -1.768 8.635 1.00 79.44 295 ASN A CA 1
ATOM 2472 C C . ASN A 1 295 ? -22.224 -2.569 9.933 1.00 79.44 295 ASN A C 1
ATOM 2474 O O . ASN A 1 295 ? -23.115 -3.419 10.018 1.00 79.44 295 ASN A O 1
ATOM 2478 N N . PHE A 1 296 ? -21.395 -2.311 10.944 1.00 83.44 296 PHE A N 1
ATOM 2479 C CA . PHE A 1 296 ? -21.371 -3.037 12.215 1.00 83.44 296 PHE A CA 1
ATOM 2480 C C . PHE A 1 296 ? -22.764 -3.224 12.824 1.00 83.44 296 PHE A C 1
ATOM 2482 O O . PHE A 1 296 ? -23.135 -4.318 13.243 1.00 83.44 296 PHE A O 1
ATOM 2489 N N . TYR A 1 297 ? -23.583 -2.176 12.806 1.00 76.94 297 TYR A N 1
ATOM 2490 C CA . TYR A 1 297 ? -24.942 -2.229 13.338 1.00 76.94 297 TYR A CA 1
ATOM 2491 C C . TYR A 1 297 ? -25.887 -3.140 12.593 1.00 76.94 297 TYR A C 1
ATOM 2493 O O . TYR A 1 297 ? -26.711 -3.813 13.212 1.00 76.94 297 TYR A O 1
ATOM 2501 N N . GLN A 1 298 ? -25.815 -3.095 11.268 1.00 80.69 298 GLN A N 1
ATOM 2502 C CA . GLN A 1 298 ? -26.664 -3.923 10.437 1.00 80.69 298 GLN A CA 1
ATOM 2503 C C . GLN A 1 298 ? -26.300 -5.387 10.673 1.00 80.69 298 GLN A C 1
ATOM 2505 O O . GLN A 1 298 ? -27.175 -6.200 10.943 1.00 80.69 298 GLN A O 1
ATOM 2510 N N . LYS A 1 299 ? -24.999 -5.674 10.762 1.00 81.25 299 LYS A N 1
ATOM 2511 C CA . LYS A 1 299 ? -24.485 -7.000 11.087 1.00 81.25 299 LYS A CA 1
ATOM 2512 C C . LYS A 1 299 ? -24.924 -7.513 12.465 1.00 81.25 299 LYS A C 1
ATOM 2514 O O . LYS A 1 299 ? -25.302 -8.675 12.565 1.00 81.25 299 LYS A O 1
ATOM 2519 N N . ILE A 1 300 ? -24.965 -6.666 13.501 1.00 77.69 300 ILE A N 1
ATOM 2520 C CA . ILE A 1 300 ? -25.561 -7.042 14.802 1.00 77.69 300 ILE A CA 1
ATOM 2521 C C . ILE A 1 300 ? -27.051 -7.368 14.650 1.00 77.69 300 ILE A C 1
ATOM 2523 O O . ILE A 1 300 ? -27.530 -8.368 15.181 1.00 77.69 300 ILE A O 1
ATOM 2527 N N . LYS A 1 301 ? -27.814 -6.517 13.950 1.00 79.06 301 LYS A N 1
ATOM 2528 C CA . LYS A 1 301 ? -29.262 -6.723 13.766 1.00 79.06 301 LYS A CA 1
ATOM 2529 C C . LYS A 1 301 ? -29.572 -8.010 13.009 1.00 79.06 301 LYS A C 1
ATOM 2531 O O . LYS A 1 301 ? -30.556 -8.671 13.331 1.00 79.06 301 LYS A O 1
ATOM 2536 N N . ASP A 1 302 ? -28.727 -8.352 12.047 1.00 81.62 302 ASP A N 1
ATOM 2537 C CA . ASP A 1 302 ? -28.866 -9.540 11.211 1.00 81.62 302 ASP A CA 1
ATOM 2538 C C . ASP A 1 302 ? -28.327 -10.811 11.898 1.00 81.62 302 ASP A C 1
ATOM 2540 O O . ASP A 1 302 ? -28.485 -11.912 11.373 1.00 81.62 302 ASP A O 1
ATOM 2544 N N . GLY A 1 303 ? -27.728 -10.684 13.091 1.00 75.38 303 GLY A N 1
ATOM 2545 C CA . GLY A 1 303 ? -27.135 -11.796 13.840 1.00 75.38 303 GLY A CA 1
ATOM 2546 C C . GLY A 1 303 ? -25.832 -12.324 13.232 1.00 75.38 303 GLY A C 1
ATOM 2547 O O . GLY A 1 303 ? -25.434 -13.452 13.517 1.00 75.38 303 GLY A O 1
ATOM 2548 N N . GLU A 1 304 ? -25.183 -11.528 12.377 1.00 70.75 304 GLU A N 1
ATOM 2549 C CA . GLU A 1 304 ? -23.856 -11.811 11.821 1.00 70.75 304 GLU A CA 1
ATOM 2550 C C . GLU A 1 304 ? -22.723 -11.481 12.808 1.00 70.75 304 GLU A C 1
ATOM 2552 O O . GLU A 1 304 ? -21.614 -11.999 12.658 1.00 70.75 304 GLU A O 1
ATOM 2557 N N . LEU A 1 305 ? -23.004 -10.621 13.796 1.00 65.00 305 LEU A N 1
ATOM 2558 C CA . LEU A 1 305 ? -22.133 -10.248 14.917 1.00 65.00 305 LEU A CA 1
ATOM 2559 C C . LEU A 1 305 ? -22.883 -10.327 16.244 1.00 65.00 305 LEU A C 1
ATOM 2561 O O . LEU A 1 305 ? -24.131 -10.393 16.257 1.00 65.00 305 LEU A O 1
#